Protein AF-A0A1G0Y5M6-F1 (afdb_monomer)

Sequence (336 aa):
MKSVVIFGAGISGLSAAHELVRLGYAVSVYEALDQAGGFFRSSRIGQSNMPAEYSWHGMGPWYHNTFDLMHEIPFNEKGNIYDLALSRPLDFGIFPDSGKAQFYDKGLKSIPRMFSMDNWEFIKWAYLMLKTWTSNNRSKIEYDRLNAAQAWKPLLKDKANRTWRSCFGPWIGSDWSKVSLHTAGEFFRKQLITKPVHRHEADEDGPAWAQGAGIGWLLFKGPSSEYWFNPWVRYLEEKGVRFFWKKSLTKLEFDGAHTKTQAQVWSIEGAVESGRRAAKAIDGRVEVIDQYRPVWIKTIAKTDDILYSIKAPHIIDFIFWSLLILCGCMFYLCFW

Foldseek 3Di:
DAEDEFEAQALLRLLLLVQQLVVVYQYEYEYQAPAHHPQAAWAADDPVRHIDTSADAWAAQQLVLVLVVQQVFCQDPVGTLNAPFKDFFDWDWQDDPDDDIFTCPPPPVSLCVRLVHDPQLSVLVVLLLLLLLLADCCLVPPQQPAQQLVVSVVSGDPSSSVSVLVCCCVQLVDRSVNGTNNSVSLSLCQLQDWDDKAWYQADPVGHTDIRDRVTGIMDTPDGCRSSPRVSSVVVSVVSNYHYHHSGDDPDDDDDDDFQDAQSSGPHSSRSSQRSLSVSCVVPVPRDHDHIDDDPVSVVLNVVQVVCVVVVHDRPSVVVVVVVVVVVVVVVVVVVD

Radius of gyration: 23.0 Å; Cα contacts (8 Å, |Δi|>4): 536; chains: 1; bounding box: 58×51×82 Å

Solvent-accessible surface area (backbone atoms only — not comparable to full-atom values): 18356 Å² total; per-residue (Å²): 124,59,75,47,80,39,83,38,44,22,57,28,38,45,33,22,46,55,57,38,37,76,74,59,35,47,36,36,38,30,18,57,46,89,66,59,29,59,75,64,20,37,51,66,49,74,95,81,58,42,77,43,65,71,48,91,78,68,47,49,39,61,32,57,48,42,49,57,53,26,58,73,33,55,58,53,100,89,43,21,24,52,81,71,29,49,42,72,62,45,86,60,66,43,74,55,100,71,80,74,66,28,50,74,80,60,58,80,76,21,50,35,68,47,29,62,34,52,76,66,35,38,51,47,50,49,51,56,43,51,50,38,53,28,36,47,58,56,21,70,64,52,30,47,75,34,44,30,47,68,68,47,41,89,52,35,57,73,67,22,37,52,51,49,40,62,44,30,38,87,70,69,71,33,57,46,89,68,34,20,30,27,43,56,22,48,49,54,42,34,43,59,45,39,54,69,68,46,77,44,75,61,54,98,93,42,75,56,49,70,38,27,50,66,44,49,35,25,40,61,76,53,53,46,30,73,50,45,39,51,36,42,52,53,53,39,44,77,66,57,40,44,79,39,62,62,39,68,86,88,80,85,90,75,93,78,86,73,72,85,54,73,63,70,43,92,44,72,37,27,30,28,42,32,10,32,49,52,34,24,75,77,40,78,85,52,76,74,75,74,67,53,72,58,68,68,42,55,51,50,13,54,52,25,39,56,31,48,74,74,72,45,67,53,56,69,54,52,53,53,52,51,52,51,50,51,51,49,51,50,52,55,59,74,75,101

Mean predicted aligned error: 4.98 Å

Structure (mmCIF, N/CA/C/O backbone):
data_AF-A0A1G0Y5M6-F1
#
_entry.id   AF-A0A1G0Y5M6-F1
#
loop_
_atom_site.group_PDB
_atom_site.id
_atom_site.type_symbol
_atom_site.label_atom_id
_atom_site.label_alt_id
_atom_site.label_comp_id
_atom_site.label_asym_id
_atom_site.label_entity_id
_atom_site.label_seq_id
_atom_site.pdbx_PDB_ins_code
_atom_site.Cartn_x
_atom_site.Cartn_y
_atom_site.Cartn_z
_atom_site.occupancy
_atom_site.B_iso_or_equiv
_atom_site.auth_seq_id
_atom_site.auth_comp_id
_atom_site.auth_asym_id
_atom_site.auth_atom_id
_atom_site.pdbx_PDB_model_num
ATOM 1 N N . MET A 1 1 ? -29.702 -8.234 16.187 1.00 73.94 1 MET A N 1
ATOM 2 C CA . MET A 1 1 ? -28.456 -7.574 15.740 1.00 73.94 1 MET A CA 1
ATOM 3 C C . MET A 1 1 ? -27.385 -8.645 15.570 1.00 73.94 1 MET A C 1
ATOM 5 O O . MET A 1 1 ? -27.213 -9.429 16.494 1.00 73.94 1 MET A O 1
ATOM 9 N N . LYS A 1 2 ? -26.737 -8.754 14.401 1.00 92.94 2 LYS A N 1
ATOM 10 C CA . LYS A 1 2 ? -25.645 -9.725 14.191 1.00 92.94 2 LYS A CA 1
ATOM 11 C C . LYS A 1 2 ? -24.359 -9.187 14.826 1.00 92.94 2 LYS A C 1
ATOM 13 O O . LYS A 1 2 ? -24.100 -7.989 14.732 1.00 92.94 2 LYS A O 1
ATOM 18 N N . SER A 1 3 ? -23.579 -10.049 15.472 1.00 96.38 3 SER A N 1
ATOM 19 C CA . SER A 1 3 ? -22.321 -9.676 16.128 1.00 96.38 3 SER A CA 1
ATOM 20 C C . SER A 1 3 ? -21.108 -10.067 15.294 1.00 96.38 3 SER A C 1
ATOM 22 O O . SER A 1 3 ? -21.078 -11.167 14.745 1.00 96.38 3 SER A O 1
ATOM 24 N N . VAL A 1 4 ? -20.097 -9.201 15.258 1.00 97.88 4 VAL A N 1
ATOM 25 C CA . VAL A 1 4 ? -18.797 -9.479 14.636 1.00 97.88 4 VAL A CA 1
ATOM 26 C C . VAL A 1 4 ? -17.686 -9.194 15.637 1.00 97.88 4 VAL A C 1
ATOM 28 O O . VAL A 1 4 ? -17.686 -8.163 16.311 1.00 97.88 4 VAL A O 1
ATOM 31 N N . VAL A 1 5 ? -16.732 -10.119 15.716 1.00 97.31 5 VAL A N 1
ATOM 32 C CA . VAL A 1 5 ? -15.513 -9.976 16.512 1.00 97.31 5 VAL A CA 1
ATOM 33 C C . VAL A 1 5 ? -14.330 -9.810 15.567 1.00 97.31 5 VAL A C 1
ATOM 35 O O . VAL A 1 5 ? -14.174 -10.584 14.625 1.00 97.31 5 VAL A O 1
ATOM 38 N N . ILE A 1 6 ? -13.510 -8.796 15.821 1.00 97.75 6 ILE A N 1
ATOM 39 C CA . ILE A 1 6 ? -12.317 -8.459 15.047 1.00 97.75 6 ILE A CA 1
ATOM 40 C C . ILE A 1 6 ? -11.112 -8.559 15.978 1.00 97.75 6 ILE A C 1
ATOM 42 O O . ILE A 1 6 ? -11.115 -7.987 17.067 1.00 97.75 6 ILE A O 1
ATOM 46 N N . PHE A 1 7 ? -10.074 -9.269 15.547 1.00 96.62 7 PHE A N 1
ATOM 47 C CA . PHE A 1 7 ? -8.814 -9.382 16.278 1.00 96.62 7 PHE A CA 1
ATOM 48 C C . PHE A 1 7 ? -7.747 -8.519 15.592 1.00 96.62 7 PHE A C 1
ATOM 50 O O . PHE A 1 7 ? -7.354 -8.796 14.460 1.00 96.62 7 PHE A O 1
ATOM 57 N N . GLY A 1 8 ? -7.296 -7.476 16.287 1.00 97.69 8 GLY A N 1
ATOM 58 C CA . GLY A 1 8 ? -6.324 -6.480 15.842 1.00 97.69 8 GLY A CA 1
ATOM 59 C C . GLY A 1 8 ? -6.960 -5.120 15.541 1.00 97.69 8 GLY A C 1
ATOM 60 O O . GLY A 1 8 ? -7.814 -5.002 14.666 1.00 97.69 8 GLY A O 1
ATOM 61 N N . ALA A 1 9 ? -6.484 -4.071 16.210 1.00 98.19 9 ALA A N 1
ATOM 62 C CA . ALA A 1 9 ? -6.850 -2.669 15.988 1.00 98.19 9 ALA A CA 1
ATOM 63 C C . ALA A 1 9 ? -5.829 -1.938 15.089 1.00 98.19 9 ALA A C 1
ATOM 65 O O . ALA A 1 9 ? -5.559 -0.746 15.251 1.00 98.19 9 ALA A O 1
ATOM 66 N N . GLY A 1 10 ? -5.231 -2.655 14.134 1.00 97.62 10 GLY A N 1
ATOM 67 C CA . GLY A 1 10 ? -4.491 -2.054 13.022 1.00 97.62 10 GLY A CA 1
ATOM 68 C C . GLY A 1 10 ? -5.429 -1.546 11.920 1.00 97.62 10 GLY A C 1
ATOM 69 O O . GLY A 1 10 ? -6.630 -1.807 11.952 1.00 97.62 10 GLY A O 1
ATOM 70 N N . ILE A 1 11 ? -4.872 -0.887 10.898 1.00 97.94 11 ILE A N 1
ATOM 71 C CA . ILE A 1 11 ? -5.631 -0.272 9.789 1.00 97.94 11 ILE A CA 1
ATOM 72 C C . ILE A 1 11 ? -6.674 -1.228 9.183 1.00 97.94 11 ILE A C 1
ATOM 74 O O . ILE A 1 11 ? -7.830 -0.845 9.019 1.00 97.94 11 ILE A O 1
ATOM 78 N N . SER A 1 12 ? -6.314 -2.489 8.910 1.00 97.75 12 SER A N 1
ATOM 79 C CA . SER A 1 12 ? -7.258 -3.462 8.336 1.00 97.75 12 SER A CA 1
ATOM 80 C C . SER A 1 12 ? -8.412 -3.812 9.277 1.00 97.75 12 SER A C 1
ATOM 82 O O . SER A 1 12 ? -9.546 -3.939 8.821 1.00 97.75 12 SER A O 1
ATOM 84 N N . GLY A 1 13 ? -8.146 -3.981 10.573 1.00 98.25 13 GLY A N 1
ATOM 85 C CA . GLY A 1 13 ? -9.184 -4.316 11.549 1.00 98.25 13 GLY A CA 1
ATOM 86 C C . GLY A 1 13 ? -10.121 -3.139 11.806 1.00 98.25 13 GLY A C 1
ATOM 87 O O . GLY A 1 13 ? -11.338 -3.308 11.792 1.00 98.25 13 GLY A O 1
ATOM 88 N N . LEU A 1 14 ? -9.563 -1.932 11.935 1.00 98.81 14 LEU A N 1
ATOM 89 C CA . LEU A 1 14 ? -10.343 -0.701 12.071 1.00 98.81 14 LEU A CA 1
ATOM 90 C C . LEU A 1 14 ? -11.187 -0.414 10.825 1.00 98.81 14 LEU A C 1
ATOM 92 O O . LEU A 1 14 ? -12.336 -0.008 10.959 1.00 98.81 14 LEU A O 1
ATOM 96 N N . SER A 1 15 ? -10.667 -0.686 9.624 1.00 98.75 15 SER A N 1
ATOM 97 C CA . SER A 1 15 ? -11.433 -0.541 8.376 1.00 98.75 15 SER A CA 1
ATOM 98 C C . SER A 1 15 ? -12.626 -1.494 8.347 1.00 98.75 15 SER A C 1
ATOM 100 O O . SER A 1 15 ? -13.741 -1.068 8.074 1.00 98.75 15 SER A O 1
ATOM 102 N N . ALA A 1 16 ? -12.434 -2.768 8.709 1.00 98.69 16 ALA A N 1
ATOM 103 C CA . ALA A 1 16 ? -13.547 -3.712 8.805 1.00 98.69 16 ALA A CA 1
ATOM 104 C C . ALA A 1 16 ? -14.579 -3.288 9.868 1.00 98.69 16 ALA A C 1
ATOM 106 O O . ALA A 1 16 ? -15.783 -3.385 9.632 1.00 98.69 16 ALA A O 1
ATOM 107 N N . ALA A 1 17 ? -14.118 -2.789 11.021 1.00 98.81 17 ALA A N 1
ATOM 108 C CA . ALA A 1 17 ? -14.988 -2.283 12.080 1.00 98.81 17 ALA A CA 1
ATOM 109 C C . ALA A 1 17 ? -15.819 -1.080 11.612 1.00 98.81 17 ALA A C 1
ATOM 111 O O . ALA A 1 17 ? -17.020 -1.043 11.876 1.00 98.81 17 ALA A O 1
ATOM 112 N N . HIS A 1 18 ? -15.188 -0.146 10.892 1.00 98.81 18 HIS A N 1
ATOM 113 C CA . HIS A 1 18 ? -15.816 1.047 10.326 1.00 98.81 18 HIS A CA 1
ATOM 114 C C . HIS A 1 18 ? -16.985 0.670 9.410 1.00 98.81 18 HIS A C 1
ATOM 116 O O . HIS A 1 18 ? -18.106 1.139 9.612 1.00 98.81 18 HIS A O 1
ATOM 122 N N . GLU A 1 19 ? -16.754 -0.224 8.451 1.00 98.62 19 GLU A N 1
ATOM 123 C CA . GLU A 1 19 ? -17.797 -0.645 7.512 1.00 98.62 19 GLU A CA 1
ATOM 124 C C . GLU A 1 19 ? -18.956 -1.358 8.224 1.00 98.62 19 GLU A C 1
ATOM 126 O O . GLU A 1 19 ? -20.130 -1.048 8.020 1.00 98.62 19 GLU A O 1
ATOM 131 N N . LEU A 1 20 ? -18.644 -2.308 9.109 1.00 98.62 20 LEU A N 1
ATOM 132 C CA . LEU A 1 20 ? -19.660 -3.158 9.730 1.00 98.62 20 LEU A CA 1
ATOM 133 C C . LEU A 1 20 ? -20.514 -2.409 10.757 1.00 98.62 20 LEU A C 1
ATOM 135 O O . LEU A 1 20 ? -21.724 -2.643 10.822 1.00 98.62 20 LEU A O 1
ATOM 139 N N . VAL A 1 21 ? -19.931 -1.493 11.538 1.00 98.31 21 VAL A N 1
ATOM 140 C CA . VAL A 1 21 ? -20.707 -0.727 12.526 1.00 98.31 21 VAL A CA 1
ATOM 141 C C . VAL A 1 21 ? -21.719 0.193 11.840 1.00 98.31 21 VAL A C 1
ATOM 143 O O . VAL A 1 21 ? -22.872 0.260 12.264 1.00 98.31 21 VAL A O 1
ATOM 146 N N . ARG A 1 22 ? -21.348 0.812 10.709 1.00 97.19 22 ARG A N 1
ATOM 147 C CA . ARG A 1 22 ? -22.258 1.637 9.893 1.00 97.19 22 ARG A CA 1
ATOM 148 C C . ARG A 1 22 ? -23.445 0.853 9.346 1.00 97.19 22 ARG A C 1
ATOM 150 O O . ARG A 1 22 ? -24.524 1.410 9.169 1.00 97.19 22 ARG A O 1
ATOM 157 N N . LEU A 1 23 ? -23.257 -0.441 9.102 1.00 97.25 23 LEU A N 1
ATOM 158 C CA . LEU A 1 23 ? -24.299 -1.343 8.618 1.00 97.25 23 LEU A CA 1
ATOM 159 C C . LEU A 1 23 ? -25.168 -1.938 9.742 1.00 97.25 23 LEU A C 1
ATOM 161 O O . LEU A 1 23 ? -26.036 -2.769 9.459 1.00 97.25 23 LEU A O 1
ATOM 165 N N . GLY A 1 24 ? -24.968 -1.505 10.994 1.00 97.12 24 GLY A N 1
ATOM 166 C CA . GLY A 1 24 ? -25.778 -1.886 12.155 1.00 97.12 24 GLY A CA 1
ATOM 167 C C . GLY A 1 24 ? -25.352 -3.193 12.829 1.00 97.12 24 GLY A C 1
ATOM 168 O O . GLY A 1 24 ? -26.151 -3.806 13.542 1.00 97.12 24 GLY A O 1
ATOM 169 N N . TYR A 1 25 ? -24.122 -3.660 12.594 1.00 98.50 25 TYR A N 1
ATOM 170 C CA . TYR A 1 25 ? -23.577 -4.823 13.293 1.00 98.50 25 TYR A CA 1
ATOM 171 C C . TYR A 1 25 ? -23.079 -4.446 14.692 1.00 98.50 25 TYR A C 1
ATOM 173 O O . TYR A 1 25 ? -22.516 -3.375 14.906 1.00 98.50 25 TYR A O 1
ATOM 181 N N . ALA A 1 26 ? -23.212 -5.374 15.642 1.00 98.56 26 ALA A N 1
ATOM 182 C CA . ALA A 1 26 ? -22.568 -5.253 16.946 1.00 98.56 26 ALA A CA 1
ATOM 183 C C . ALA A 1 26 ? -21.092 -5.638 16.816 1.00 98.56 26 ALA A C 1
ATOM 185 O O . ALA A 1 26 ? -20.767 -6.827 16.764 1.00 98.56 26 ALA A O 1
ATOM 186 N N . VAL A 1 27 ? -20.202 -4.652 16.748 1.00 98.81 27 VAL A N 1
ATOM 187 C CA . VAL A 1 27 ? -18.773 -4.887 16.511 1.00 98.81 27 VAL A CA 1
ATOM 188 C C . VAL A 1 27 ? -17.992 -4.873 17.823 1.00 98.81 27 VAL A C 1
ATOM 190 O O . VAL A 1 27 ? -18.217 -4.049 18.710 1.00 98.81 27 VAL A O 1
ATOM 193 N N . SER A 1 28 ? -17.070 -5.817 17.980 1.00 98.69 28 SER A N 1
ATOM 194 C CA . SER A 1 28 ? -16.119 -5.854 19.093 1.00 98.69 28 SER A CA 1
ATOM 195 C C . SER A 1 28 ? -14.706 -6.077 18.565 1.00 98.69 28 SER A C 1
ATOM 197 O O . SER A 1 28 ? -14.481 -7.018 17.809 1.00 98.69 28 SER A O 1
ATOM 199 N N . VAL A 1 29 ? -13.769 -5.210 18.945 1.00 98.75 29 VAL A N 1
ATOM 200 C CA . VAL A 1 29 ? -12.373 -5.239 18.493 1.00 98.75 29 VAL A CA 1
ATOM 201 C C . VAL A 1 29 ? -11.476 -5.595 19.672 1.00 98.75 29 VAL A C 1
ATOM 203 O O . VAL A 1 29 ? -11.509 -4.922 20.698 1.00 98.75 29 VAL A O 1
ATOM 206 N N . TYR A 1 30 ? -10.670 -6.642 19.530 1.00 98.56 30 TYR A N 1
ATOM 207 C CA . TYR A 1 30 ? -9.697 -7.081 20.529 1.00 98.56 30 TYR A CA 1
ATOM 208 C C . TYR A 1 30 ? -8.291 -6.740 20.051 1.00 98.56 30 TYR A C 1
ATOM 210 O O . TYR A 1 30 ? -7.911 -7.133 18.952 1.00 98.56 30 TYR A O 1
ATOM 218 N N . GLU A 1 31 ? -7.518 -6.034 20.867 1.00 98.50 31 GLU A N 1
ATOM 219 C CA . GLU A 1 31 ? -6.149 -5.622 20.549 1.00 98.50 31 GLU A CA 1
ATOM 220 C C . GLU A 1 31 ? -5.191 -6.078 21.651 1.00 98.50 31 GLU A C 1
ATOM 222 O O . GLU A 1 31 ? -5.495 -5.983 22.841 1.00 98.50 31 GLU A O 1
ATOM 227 N N . ALA A 1 32 ? -4.027 -6.586 21.248 1.00 97.69 32 ALA A N 1
ATOM 228 C CA . ALA A 1 32 ? -2.998 -7.072 22.157 1.00 97.69 32 ALA A CA 1
ATOM 229 C C . ALA A 1 32 ? -2.305 -5.926 22.909 1.00 97.69 32 ALA A C 1
ATOM 231 O O . ALA A 1 32 ? -1.910 -6.096 24.062 1.00 97.69 32 ALA A O 1
ATOM 232 N N . LEU A 1 33 ? -2.168 -4.765 22.271 1.00 96.00 33 LEU A N 1
ATOM 233 C CA . LEU A 1 33 ? -1.631 -3.550 22.874 1.00 96.00 33 LEU A CA 1
ATOM 234 C C . LEU A 1 33 ? -2.712 -2.740 23.606 1.00 96.00 33 LEU A C 1
ATOM 236 O O . LEU A 1 33 ? -3.898 -3.073 23.624 1.00 96.00 33 LEU A O 1
ATOM 240 N N . ASP A 1 34 ? -2.278 -1.662 24.248 1.00 96.12 34 ASP A N 1
ATOM 241 C CA . ASP A 1 34 ? -3.130 -0.672 24.909 1.00 96.12 34 ASP A CA 1
ATOM 242 C C . ASP A 1 34 ? -3.536 0.500 24.014 1.00 96.12 34 ASP A C 1
ATOM 244 O O . ASP A 1 34 ? -4.123 1.468 24.488 1.00 96.12 34 ASP A O 1
ATOM 248 N N . GLN A 1 35 ? -3.223 0.401 22.725 1.00 95.69 35 GLN A N 1
ATOM 249 C CA . GLN A 1 35 ? -3.465 1.426 21.724 1.00 95.69 35 GLN A CA 1
ATOM 250 C C . GLN A 1 35 ? -3.669 0.794 20.345 1.00 95.69 35 GLN A C 1
ATOM 252 O O . GLN A 1 35 ? -3.185 -0.306 20.066 1.00 95.69 35 GLN A O 1
ATOM 257 N N . ALA A 1 36 ? -4.358 1.522 19.471 1.00 97.56 36 ALA A N 1
ATOM 258 C CA . ALA A 1 36 ? -4.553 1.157 18.075 1.00 97.56 36 ALA A CA 1
ATOM 259 C C . ALA A 1 36 ? -3.329 1.478 17.196 1.00 97.56 36 ALA A C 1
ATOM 261 O O . ALA A 1 36 ? -2.348 2.085 17.625 1.00 97.56 36 ALA A O 1
ATOM 262 N N . GLY A 1 37 ? -3.418 1.082 15.926 1.00 95.06 37 GLY A N 1
ATOM 263 C CA . GLY A 1 37 ? -2.543 1.557 14.854 1.00 95.06 37 GLY A CA 1
ATOM 264 C C . GLY A 1 37 ? -1.557 0.530 14.313 1.00 95.06 37 GLY A C 1
ATOM 265 O O . GLY A 1 37 ? -0.995 0.724 13.235 1.00 95.06 37 GLY A O 1
ATOM 266 N N . GLY A 1 38 ? -1.377 -0.605 14.996 1.00 93.94 38 GLY A N 1
ATOM 267 C CA . GLY A 1 38 ? -0.461 -1.658 14.552 1.00 93.94 38 GLY A CA 1
ATOM 268 C C . GLY A 1 38 ? 0.931 -1.094 14.243 1.00 93.94 38 GLY A C 1
ATOM 269 O O . GLY A 1 38 ? 1.449 -0.277 15.000 1.00 93.94 38 GLY A O 1
ATOM 270 N N . PHE A 1 39 ? 1.529 -1.490 13.118 1.00 90.69 39 PHE A N 1
ATOM 271 C CA . PHE A 1 39 ? 2.842 -0.996 12.674 1.00 90.69 39 PHE A CA 1
ATOM 272 C C . PHE A 1 39 ? 2.892 0.502 12.323 1.00 90.69 39 PHE A C 1
ATOM 274 O O . PHE A 1 39 ? 3.987 1.044 12.227 1.00 90.69 39 PHE A O 1
ATOM 281 N N . PHE A 1 40 ? 1.740 1.164 12.166 1.00 93.31 40 PHE A N 1
ATOM 282 C CA . PHE A 1 40 ? 1.651 2.570 11.763 1.00 93.31 40 PHE A CA 1
ATOM 283 C C . PHE A 1 40 ? 1.656 3.553 12.946 1.00 93.31 40 PHE A C 1
ATOM 285 O O . PHE A 1 40 ? 1.697 4.763 12.766 1.00 93.31 40 PHE A O 1
ATOM 292 N N . ARG A 1 41 ? 1.550 3.054 14.179 1.00 93.50 41 ARG A N 1
ATOM 293 C CA . ARG A 1 41 ? 1.393 3.908 15.362 1.00 93.50 41 ARG A CA 1
ATOM 294 C C . ARG A 1 41 ? 2.620 4.791 15.619 1.00 93.50 41 ARG A C 1
ATOM 296 O O . ARG A 1 41 ? 3.761 4.380 15.398 1.00 93.50 41 ARG A O 1
ATOM 303 N N . SER A 1 42 ? 2.364 5.947 16.212 1.00 95.06 42 SER A N 1
ATOM 304 C CA . SER A 1 42 ? 3.377 6.805 16.815 1.00 95.06 42 SER A CA 1
ATOM 305 C C . SER A 1 42 ? 3.434 6.600 18.333 1.00 95.06 42 SER A C 1
ATOM 307 O O . SER A 1 42 ? 2.510 6.058 18.945 1.00 95.06 42 SER A O 1
ATOM 309 N N . SER A 1 43 ? 4.511 7.063 18.957 1.00 92.50 43 SER A N 1
ATOM 310 C CA . SER A 1 43 ? 4.670 7.157 20.409 1.00 92.50 43 SER A CA 1
ATOM 311 C C . SER A 1 43 ? 5.303 8.496 20.791 1.00 92.50 43 SER A C 1
ATOM 313 O O . SER A 1 43 ? 5.745 9.262 19.933 1.00 92.50 43 SER A O 1
ATOM 315 N N . ARG A 1 44 ? 5.337 8.799 22.091 1.00 92.50 44 ARG A N 1
ATOM 316 C CA . ARG A 1 44 ? 6.110 9.921 22.631 1.00 92.50 44 ARG A CA 1
ATOM 317 C C . ARG A 1 44 ? 7.226 9.393 23.522 1.00 92.50 44 ARG A C 1
ATOM 319 O O . ARG A 1 44 ? 6.989 8.514 24.349 1.00 92.50 44 ARG A O 1
ATOM 326 N N . ILE A 1 45 ? 8.445 9.887 23.315 1.00 89.12 45 ILE A N 1
ATOM 327 C CA . ILE A 1 45 ? 9.662 9.374 23.951 1.00 89.12 45 ILE A CA 1
ATOM 328 C C . ILE A 1 45 ? 10.183 10.364 24.992 1.00 89.12 45 ILE A C 1
ATOM 330 O O . ILE A 1 45 ? 10.338 11.557 24.723 1.00 89.12 45 ILE A O 1
ATOM 334 N N . GLY A 1 46 ? 10.541 9.821 26.158 1.00 82.12 46 GLY A N 1
ATOM 335 C CA . GLY A 1 46 ? 11.279 10.526 27.201 1.00 82.12 46 GLY A CA 1
ATOM 336 C C . GLY A 1 46 ? 10.476 11.612 27.916 1.00 82.12 46 GLY A C 1
ATOM 337 O O . GLY A 1 46 ? 9.289 11.816 27.678 1.00 82.12 46 GLY A O 1
ATOM 338 N N . GLN A 1 47 ? 11.156 12.329 28.812 1.00 83.62 47 GLN A N 1
ATOM 339 C CA . GLN A 1 47 ? 10.549 13.409 29.601 1.00 83.62 47 GLN A CA 1
ATOM 340 C C . GLN A 1 47 ? 10.168 14.628 28.748 1.00 83.62 47 GLN A C 1
ATOM 342 O O . GLN A 1 47 ? 9.269 15.375 29.114 1.00 83.62 47 GLN A O 1
ATOM 347 N N . SER A 1 48 ? 10.824 14.814 27.598 1.00 87.00 48 SER A N 1
ATOM 348 C CA . SER A 1 48 ? 10.545 15.901 26.653 1.00 87.00 48 SER A CA 1
ATOM 349 C C . SER A 1 48 ? 9.305 15.661 25.789 1.00 87.00 48 SER A C 1
ATOM 351 O O . SER A 1 48 ? 8.938 16.537 25.010 1.00 87.00 48 SER A O 1
ATOM 353 N N . ASN A 1 49 ? 8.650 14.499 25.921 1.00 90.19 49 ASN A N 1
ATOM 354 C CA . ASN A 1 49 ? 7.422 14.161 25.204 1.00 90.19 49 ASN A CA 1
ATOM 355 C C . ASN A 1 49 ? 7.573 14.254 23.667 1.00 90.19 49 ASN A C 1
ATOM 357 O O . ASN A 1 49 ? 6.627 14.609 22.955 1.00 90.19 49 ASN A O 1
ATOM 361 N N . MET A 1 50 ? 8.777 13.955 23.162 1.00 93.44 50 MET A N 1
ATOM 362 C CA . MET A 1 50 ? 9.128 14.083 21.746 1.00 93.44 50 MET A CA 1
ATOM 363 C C . MET A 1 50 ? 8.380 13.042 20.912 1.00 93.44 50 MET A C 1
ATOM 365 O O . MET A 1 50 ? 8.427 11.859 21.260 1.00 93.44 50 MET A O 1
ATOM 369 N N . PRO A 1 51 ? 7.711 13.438 19.818 1.00 92.19 51 PRO A N 1
ATOM 370 C CA . PRO A 1 51 ? 7.011 12.489 18.970 1.00 92.19 51 PRO A CA 1
ATOM 371 C C . PRO A 1 51 ? 8.000 11.594 18.219 1.00 92.19 51 PRO A C 1
ATOM 373 O O . PRO A 1 51 ? 9.021 12.058 17.712 1.00 92.19 51 PRO A O 1
ATOM 376 N N . ALA A 1 52 ? 7.670 10.311 18.130 1.00 92.19 52 ALA A N 1
ATOM 377 C CA . ALA A 1 52 ? 8.398 9.324 17.355 1.00 92.19 52 ALA A CA 1
ATOM 378 C C . ALA A 1 52 ? 7.419 8.449 16.576 1.00 92.19 52 ALA A C 1
ATOM 380 O O . ALA A 1 52 ? 6.376 8.044 17.086 1.00 92.19 52 ALA A O 1
ATOM 381 N N . GLU A 1 53 ? 7.776 8.135 15.340 1.00 91.81 53 GLU A N 1
ATOM 382 C CA . GLU A 1 53 ? 7.026 7.206 14.504 1.00 91.81 53 GLU A CA 1
ATOM 383 C C . GLU A 1 53 ? 7.662 5.820 14.582 1.00 91.81 53 GLU A C 1
ATOM 385 O O . GLU A 1 53 ? 8.889 5.694 14.583 1.00 91.81 53 GLU A O 1
ATOM 390 N N . TYR A 1 54 ? 6.843 4.767 14.654 1.00 87.75 54 TYR A N 1
ATOM 391 C CA . TYR A 1 54 ? 7.369 3.398 14.658 1.00 87.75 54 TYR A CA 1
ATOM 392 C C . TYR A 1 54 ? 7.996 3.024 13.306 1.00 87.75 54 TYR A C 1
ATOM 394 O O . TYR A 1 54 ? 8.997 2.312 13.246 1.00 87.75 54 TYR A O 1
ATOM 402 N N . SER A 1 55 ? 7.401 3.506 12.219 1.00 81.94 55 SER A N 1
ATOM 403 C CA . SER A 1 55 ? 7.872 3.321 10.851 1.00 81.94 55 SER A CA 1
ATOM 404 C C . SER A 1 55 ? 7.757 4.640 10.096 1.00 81.94 55 SER A C 1
ATOM 406 O O . SER A 1 55 ? 7.012 5.533 10.484 1.00 81.94 55 SER A O 1
ATOM 408 N N . TRP A 1 56 ? 8.502 4.777 9.002 1.00 81.62 56 TRP A N 1
ATOM 409 C CA . TRP A 1 56 ? 8.215 5.846 8.056 1.00 81.62 56 TRP A CA 1
ATOM 410 C C . TRP A 1 56 ? 6.907 5.523 7.323 1.00 81.62 56 TRP A C 1
ATOM 412 O O . TRP A 1 56 ? 6.586 4.353 7.083 1.00 81.62 56 TRP A O 1
ATOM 422 N N . HIS A 1 57 ? 6.164 6.560 6.963 1.00 85.62 57 HIS A N 1
ATOM 423 C CA . HIS A 1 57 ? 4.856 6.445 6.340 1.00 85.62 57 HIS A CA 1
ATOM 424 C C . HIS A 1 57 ? 4.710 7.491 5.249 1.00 85.62 57 HIS A C 1
ATOM 426 O O . HIS A 1 57 ? 5.345 8.535 5.314 1.00 85.62 57 HIS A O 1
ATOM 432 N N . GLY A 1 58 ? 3.837 7.240 4.282 1.00 91.50 58 GLY A N 1
ATOM 433 C CA . GLY A 1 58 ? 3.362 8.271 3.376 1.00 91.50 58 GLY A CA 1
ATOM 434 C C . GLY A 1 58 ? 2.257 7.752 2.470 1.00 91.50 58 GLY A C 1
ATOM 435 O O . GLY A 1 58 ? 2.094 6.541 2.277 1.00 91.50 58 GLY A O 1
ATOM 436 N N . MET A 1 59 ? 1.454 8.686 1.977 1.00 95.00 59 MET A N 1
ATOM 437 C CA . MET A 1 59 ? 0.211 8.409 1.271 1.00 95.00 59 MET A CA 1
ATOM 438 C C . MET A 1 59 ? 0.312 8.897 -0.168 1.00 95.00 59 MET A C 1
ATOM 440 O O . MET A 1 59 ? 0.366 10.097 -0.445 1.00 95.00 59 MET A O 1
ATOM 444 N N . GLY A 1 60 ? 0.403 7.938 -1.088 1.00 95.00 60 GLY A N 1
ATOM 445 C CA . GLY A 1 60 ? 0.521 8.212 -2.516 1.00 95.00 60 GLY A CA 1
ATOM 446 C C . GLY A 1 60 ? -0.838 8.419 -3.203 1.00 95.00 60 GLY A C 1
ATOM 447 O O . GLY A 1 60 ? -1.878 8.070 -2.649 1.00 95.00 60 GLY A O 1
ATOM 448 N N . PRO A 1 61 ? -0.839 8.856 -4.473 1.00 96.00 61 PRO A N 1
ATOM 449 C CA . PRO A 1 61 ? -2.046 9.215 -5.234 1.00 96.00 61 PRO A CA 1
ATOM 450 C C . PRO A 1 61 ? -3.000 8.047 -5.569 1.00 96.00 61 PRO A C 1
ATOM 452 O O . PRO A 1 61 ? -4.074 8.246 -6.121 1.00 96.00 61 PRO A O 1
ATOM 455 N N . TRP A 1 62 ? -2.593 6.810 -5.305 1.00 96.81 62 TRP A N 1
ATOM 456 C CA . TRP A 1 62 ? -3.360 5.560 -5.420 1.00 96.81 62 TRP A CA 1
ATOM 457 C C . TRP A 1 62 ? -4.098 5.112 -4.149 1.00 96.81 62 TRP A C 1
ATOM 459 O O . TRP A 1 62 ? -4.724 4.050 -4.163 1.00 96.81 62 TRP A O 1
ATOM 469 N N . TYR A 1 63 ? -4.003 5.852 -3.040 1.00 97.56 63 TYR A N 1
ATOM 470 C CA . TYR A 1 63 ? -4.573 5.447 -1.748 1.00 97.56 63 TYR A CA 1
ATOM 471 C C . TYR A 1 63 ? -6.070 5.788 -1.644 1.00 97.56 63 TYR A C 1
ATOM 473 O O . TYR A 1 63 ? -6.521 6.459 -0.719 1.00 97.56 63 TYR A O 1
ATOM 481 N N . HIS A 1 64 ? -6.846 5.339 -2.631 1.00 98.06 64 HIS A N 1
ATOM 482 C CA . HIS A 1 64 ? -8.241 5.728 -2.814 1.00 98.06 64 HIS A CA 1
ATOM 483 C C . HIS A 1 64 ? -9.144 5.306 -1.654 1.00 98.06 64 HIS A C 1
ATOM 485 O O . HIS A 1 64 ? -9.887 6.141 -1.151 1.00 98.06 64 HIS A O 1
ATOM 491 N N . ASN A 1 65 ? -9.075 4.047 -1.205 1.00 98.38 65 ASN A N 1
ATOM 492 C CA . ASN A 1 65 ? -9.879 3.591 -0.067 1.00 98.38 65 ASN A CA 1
ATOM 493 C C . ASN A 1 65 ? -9.437 4.270 1.228 1.00 98.38 65 ASN A C 1
ATOM 495 O O . ASN A 1 65 ? -10.264 4.557 2.086 1.00 98.38 65 ASN A O 1
ATOM 499 N N . THR A 1 66 ? -8.137 4.526 1.369 1.00 98.25 66 THR A N 1
ATOM 500 C CA . THR A 1 66 ? -7.590 5.223 2.536 1.00 98.25 66 THR A CA 1
ATOM 501 C C . THR A 1 66 ? -8.150 6.638 2.641 1.00 98.25 66 THR A C 1
ATOM 503 O O . THR A 1 66 ? -8.653 7.013 3.694 1.00 98.25 66 THR A O 1
ATOM 506 N N . PHE A 1 67 ? -8.096 7.412 1.556 1.00 98.50 67 PHE A N 1
ATOM 507 C CA . PHE A 1 67 ? -8.596 8.785 1.538 1.00 98.50 67 PHE A CA 1
ATOM 508 C C . PHE A 1 67 ? -10.117 8.861 1.653 1.00 98.50 67 PHE A C 1
ATOM 510 O O . PHE A 1 67 ? -10.625 9.699 2.392 1.00 98.50 67 PHE A O 1
ATOM 517 N N . ASP A 1 68 ? -10.832 7.946 1.000 1.00 98.44 68 ASP A N 1
ATOM 518 C CA . ASP A 1 68 ? -12.278 7.799 1.155 1.00 98.44 68 ASP A CA 1
ATOM 519 C C . ASP A 1 68 ? -12.663 7.575 2.624 1.00 98.44 68 ASP A C 1
ATOM 521 O O . ASP A 1 68 ? -13.492 8.296 3.164 1.00 98.44 68 ASP A O 1
ATOM 525 N N . LEU A 1 69 ? -11.968 6.675 3.322 1.00 98.25 69 LEU A N 1
ATOM 526 C CA . LEU A 1 69 ? -12.198 6.429 4.744 1.00 98.25 69 LEU A CA 1
ATOM 527 C C . LEU A 1 69 ? -11.846 7.651 5.616 1.00 98.25 69 LEU A C 1
ATOM 529 O O . LEU A 1 69 ? -12.547 7.953 6.582 1.00 98.25 69 LEU A O 1
ATOM 533 N N . MET A 1 70 ? -10.772 8.377 5.293 1.00 98.56 70 MET A N 1
ATOM 534 C CA . MET A 1 70 ? -10.360 9.577 6.036 1.00 98.56 70 MET A CA 1
ATOM 535 C C . MET A 1 70 ? -11.360 10.733 5.932 1.00 98.56 70 MET A C 1
ATOM 537 O O . MET A 1 70 ? -11.462 11.510 6.882 1.00 98.56 70 MET A O 1
ATOM 541 N N . HIS A 1 71 ? -12.114 10.842 4.833 1.00 98.19 71 HIS A N 1
ATOM 542 C CA . HIS A 1 71 ? -13.194 11.827 4.713 1.00 98.19 71 HIS A CA 1
ATOM 543 C C . HIS A 1 71 ? -14.326 11.591 5.720 1.00 98.19 71 HIS A C 1
ATOM 545 O O . HIS A 1 71 ? -15.007 12.532 6.125 1.00 98.19 71 HIS A O 1
ATOM 551 N N . GLU A 1 72 ? -14.527 10.344 6.139 1.00 97.81 72 GLU A N 1
ATOM 552 C CA . GLU A 1 72 ? -15.642 9.950 7.002 1.00 97.81 72 GLU A CA 1
ATOM 553 C C . GLU A 1 72 ? -15.334 10.092 8.495 1.00 97.81 72 GLU A C 1
ATOM 555 O O . GLU A 1 72 ? -16.252 10.076 9.318 1.00 97.81 72 GLU A O 1
ATOM 560 N N . ILE A 1 73 ? -14.054 10.220 8.856 1.00 98.50 73 ILE A N 1
ATOM 561 C CA . ILE A 1 73 ? -13.617 10.330 10.246 1.00 98.50 73 ILE A CA 1
ATOM 562 C C . ILE A 1 73 ? -13.461 11.809 10.615 1.00 98.50 73 ILE A C 1
ATOM 564 O O . ILE A 1 73 ? -12.592 12.484 10.053 1.00 98.50 73 ILE A O 1
ATOM 568 N N . PRO A 1 74 ? -14.225 12.318 11.597 1.00 98.19 74 PRO A N 1
ATOM 569 C CA . PRO A 1 74 ? -14.010 13.652 12.137 1.00 98.19 74 PRO A CA 1
ATOM 570 C C . PRO A 1 74 ? -12.611 13.772 12.745 1.00 98.19 74 PRO A C 1
ATOM 572 O O . PRO A 1 74 ? -12.209 12.950 13.569 1.00 98.19 74 PRO A O 1
ATOM 575 N N . PHE A 1 75 ? -11.879 14.816 12.369 1.00 97.56 75 PHE A N 1
ATOM 576 C CA . PHE A 1 75 ? -10.619 15.167 13.019 1.00 97.56 75 PHE A CA 1
ATOM 577 C C . PHE A 1 75 ? -10.883 16.042 14.246 1.00 97.56 75 PHE A C 1
ATOM 579 O O . PHE A 1 75 ? -10.361 15.802 15.333 1.00 97.56 75 PHE A O 1
ATOM 586 N N . ASN A 1 76 ? -11.741 17.045 14.067 1.00 94.81 76 ASN A N 1
ATOM 587 C CA . ASN A 1 76 ? -12.297 17.900 15.109 1.00 94.81 76 ASN A CA 1
ATOM 588 C C . ASN A 1 76 ? -13.598 18.545 14.586 1.00 94.81 76 ASN A C 1
ATOM 590 O O . ASN A 1 76 ? -14.087 18.188 13.517 1.00 94.81 76 ASN A O 1
ATOM 594 N N . GLU A 1 77 ? -14.155 19.512 15.314 1.00 94.44 77 GLU A N 1
ATOM 595 C CA . GLU A 1 77 ? -15.401 20.205 14.940 1.00 94.44 77 GLU A CA 1
ATOM 596 C C . GLU A 1 77 ? -15.335 20.946 13.591 1.00 94.44 77 GLU A C 1
ATOM 598 O O . GLU A 1 77 ? -16.370 21.255 13.008 1.00 94.44 77 GLU A O 1
ATOM 603 N N . LYS A 1 78 ? -14.130 21.240 13.084 1.00 94.19 78 LYS A N 1
ATOM 604 C CA . LYS A 1 78 ? -13.918 22.001 11.846 1.00 94.19 78 LYS A CA 1
ATOM 605 C C . LYS A 1 78 ? -13.841 21.129 10.594 1.00 94.19 78 LYS A C 1
ATOM 607 O O . LYS A 1 78 ? -13.917 21.678 9.500 1.00 94.19 78 LYS A O 1
ATOM 612 N N . GLY A 1 79 ? -13.646 19.814 10.716 1.00 96.12 79 GLY A N 1
ATOM 613 C CA . GLY A 1 79 ? -13.473 18.961 9.540 1.00 96.12 79 GLY A CA 1
ATOM 614 C C . GLY A 1 79 ? -12.999 17.539 9.821 1.00 96.12 79 GLY A C 1
ATOM 615 O O . GLY A 1 79 ? -12.866 17.103 10.967 1.00 96.12 79 GLY A O 1
ATOM 616 N N . ASN A 1 80 ? -12.755 16.807 8.737 1.00 98.00 80 ASN A N 1
ATOM 617 C CA . ASN A 1 80 ? -12.334 15.408 8.752 1.00 98.00 80 ASN A CA 1
ATOM 618 C C . ASN A 1 80 ? -10.802 15.259 8.669 1.00 98.00 80 ASN A C 1
ATOM 620 O O . ASN A 1 80 ? -10.063 16.235 8.514 1.00 98.00 80 ASN A O 1
ATOM 624 N N . ILE A 1 81 ? -10.324 14.020 8.802 1.00 98.06 81 ILE A N 1
ATOM 625 C CA . ILE A 1 81 ? -8.890 13.697 8.768 1.00 98.06 81 ILE A CA 1
ATOM 626 C C . ILE A 1 81 ? -8.263 14.071 7.428 1.00 98.06 81 ILE A C 1
ATOM 628 O O . ILE A 1 81 ? -7.166 14.624 7.407 1.00 98.06 81 ILE A O 1
ATOM 632 N N . TYR A 1 82 ? -8.939 13.784 6.318 1.00 98.00 82 TYR A N 1
ATOM 633 C CA . TYR A 1 82 ? -8.390 14.043 4.992 1.00 98.00 82 TYR A CA 1
ATOM 634 C C . TYR A 1 82 ? -8.096 15.537 4.777 1.00 98.00 82 TYR A C 1
ATOM 636 O O . TYR A 1 82 ? -7.017 15.889 4.301 1.00 98.00 82 TYR A O 1
ATOM 644 N N . ASP A 1 83 ? -9.020 16.412 5.180 1.00 96.12 83 ASP A N 1
ATOM 645 C CA . ASP A 1 83 ? -8.896 17.856 4.957 1.00 96.12 83 ASP A CA 1
ATOM 646 C C . ASP A 1 83 ? -7.899 18.525 5.915 1.00 96.12 83 ASP A C 1
ATOM 648 O O . ASP A 1 83 ? -7.217 19.475 5.536 1.00 96.12 83 ASP A O 1
ATOM 652 N N . LEU A 1 84 ? -7.810 18.051 7.164 1.00 95.88 84 LEU A N 1
ATOM 653 C CA . LEU A 1 84 ? -7.105 18.778 8.227 1.00 95.88 84 LEU A CA 1
ATOM 654 C C . LEU A 1 84 ? -5.802 18.125 8.697 1.00 95.88 84 LEU A C 1
ATOM 656 O O . LEU A 1 84 ? -4.922 18.823 9.204 1.00 95.88 84 LEU A O 1
ATOM 660 N N . ALA A 1 85 ? -5.664 16.804 8.568 1.00 96.19 85 ALA A N 1
ATOM 661 C CA . ALA A 1 85 ? -4.532 16.078 9.141 1.00 96.19 85 ALA A CA 1
ATOM 662 C C . ALA A 1 85 ? -3.373 15.883 8.152 1.00 96.19 85 ALA A C 1
ATOM 664 O O . ALA A 1 85 ? -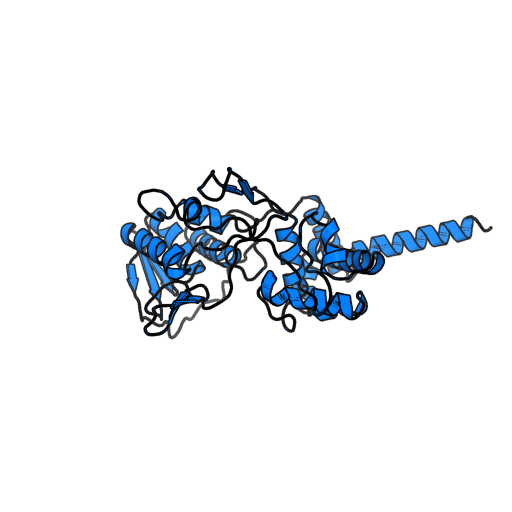2.235 15.691 8.586 1.00 96.19 85 ALA A O 1
ATOM 665 N N . LEU A 1 86 ? -3.644 15.912 6.844 1.00 96.38 86 LEU A N 1
ATOM 666 C CA . LEU A 1 86 ? -2.667 15.624 5.793 1.00 96.38 86 LEU A CA 1
ATOM 667 C C . LEU A 1 86 ? -1.834 16.857 5.416 1.00 96.38 86 LEU A C 1
ATOM 669 O O . LEU A 1 86 ? -2.320 17.985 5.414 1.00 96.38 86 LEU A O 1
ATOM 673 N N . SER A 1 87 ? -0.561 16.640 5.087 1.00 95.44 87 SER A N 1
ATOM 674 C CA . SER A 1 87 ? 0.351 17.651 4.552 1.00 95.44 87 SER A CA 1
ATOM 675 C C . SER A 1 87 ? 0.095 17.913 3.066 1.00 95.44 87 SER A C 1
ATOM 677 O O . SER A 1 87 ? -0.536 17.112 2.373 1.00 95.44 87 SER A O 1
ATOM 679 N N . ARG A 1 88 ? 0.698 18.982 2.532 1.00 94.38 88 ARG A N 1
ATOM 680 C CA . ARG A 1 88 ? 0.924 19.101 1.083 1.00 94.38 88 ARG A CA 1
ATOM 681 C C . ARG A 1 88 ? 1.890 18.010 0.586 1.00 94.38 88 ARG A C 1
ATOM 683 O O . ARG A 1 88 ? 2.627 17.440 1.401 1.00 94.38 88 ARG A O 1
ATOM 690 N N . PRO A 1 89 ? 1.905 17.704 -0.727 1.00 93.38 89 PRO A N 1
ATOM 691 C CA . PRO A 1 89 ? 2.824 16.729 -1.298 1.00 93.38 89 PRO A CA 1
ATOM 692 C C . PRO A 1 89 ? 4.273 17.089 -1.001 1.00 93.38 89 PRO A C 1
ATOM 694 O O . PRO A 1 89 ? 4.692 18.223 -1.225 1.00 93.38 89 PRO A O 1
ATOM 697 N N . LEU A 1 90 ? 5.039 16.110 -0.530 1.00 89.25 90 LEU A N 1
ATOM 698 C CA . LEU A 1 90 ? 6.466 16.285 -0.313 1.00 89.25 90 LEU A CA 1
ATOM 699 C C . LEU A 1 90 ? 7.263 16.077 -1.598 1.00 89.25 90 LEU A C 1
ATOM 701 O O . LEU A 1 90 ? 7.039 15.114 -2.342 1.00 89.25 90 LEU A O 1
ATOM 705 N N . ASP A 1 91 ? 8.252 16.945 -1.796 1.00 84.25 91 ASP A N 1
ATOM 706 C CA . ASP A 1 91 ? 9.266 16.782 -2.827 1.00 84.25 91 ASP A CA 1
ATOM 707 C C . ASP A 1 91 ? 10.318 15.768 -2.383 1.00 84.25 91 ASP A C 1
ATOM 709 O O . ASP A 1 91 ? 10.998 15.928 -1.368 1.00 84.25 91 ASP A O 1
ATOM 713 N N . PHE A 1 92 ? 10.501 14.727 -3.192 1.00 80.81 92 PHE A N 1
ATOM 714 C CA . PHE A 1 92 ? 11.546 13.738 -2.966 1.00 80.81 92 PHE A CA 1
ATOM 715 C C . PHE A 1 92 ? 12.795 14.076 -3.775 1.00 80.81 92 PHE A C 1
ATOM 717 O O . PHE A 1 92 ? 12.771 14.146 -5.009 1.00 80.81 92 PHE A O 1
ATOM 724 N N . GLY A 1 93 ? 13.899 14.249 -3.050 1.00 87.69 93 GLY A N 1
ATOM 725 C CA . GLY A 1 93 ? 15.223 14.492 -3.601 1.00 87.69 93 GLY A CA 1
ATOM 726 C C . GLY A 1 93 ? 16.160 13.303 -3.409 1.00 87.69 93 GLY A C 1
ATOM 727 O O . GLY A 1 93 ? 16.128 12.626 -2.384 1.00 87.69 93 GLY A O 1
ATOM 728 N N . ILE A 1 94 ? 17.032 13.073 -4.387 1.00 88.94 94 ILE A N 1
ATOM 729 C CA . ILE A 1 94 ? 18.185 12.181 -4.263 1.00 88.94 94 ILE A CA 1
ATOM 730 C C . ILE A 1 94 ? 19.425 13.039 -4.045 1.00 88.94 94 ILE A C 1
ATOM 732 O O . ILE A 1 94 ? 19.765 13.877 -4.884 1.00 88.94 94 ILE A O 1
ATOM 736 N N . PHE A 1 95 ? 20.097 12.803 -2.920 1.00 89.12 95 PHE A N 1
ATOM 737 C CA . PHE A 1 95 ? 21.292 13.522 -2.492 1.00 89.12 95 PHE A CA 1
ATOM 738 C C . PHE A 1 95 ? 22.515 12.632 -2.736 1.00 89.12 95 PHE A C 1
ATOM 740 O O . PHE A 1 95 ? 22.716 11.670 -1.996 1.00 89.12 95 PHE A O 1
ATOM 747 N N . PRO A 1 96 ? 23.295 12.876 -3.804 1.00 81.69 96 PRO A N 1
ATOM 748 C CA . PRO A 1 96 ? 24.518 12.121 -4.038 1.00 81.69 96 PRO A CA 1
ATOM 749 C C . PRO A 1 96 ? 25.610 12.529 -3.039 1.00 81.69 96 PRO A C 1
ATOM 751 O O . PRO A 1 96 ? 25.644 13.680 -2.608 1.00 81.69 96 PRO A O 1
ATOM 754 N N . ASP A 1 97 ? 26.556 11.624 -2.762 1.00 82.62 97 ASP A N 1
ATOM 755 C CA . ASP A 1 97 ? 27.736 11.906 -1.920 1.00 82.62 97 ASP A CA 1
ATOM 756 C C . ASP A 1 97 ? 28.532 13.129 -2.411 1.00 82.62 97 ASP A C 1
ATOM 758 O O . ASP A 1 97 ? 29.168 13.837 -1.634 1.00 82.62 97 ASP A O 1
ATOM 762 N N . SER A 1 98 ? 28.500 13.381 -3.723 1.00 82.62 98 SER A N 1
ATOM 763 C CA . SER A 1 98 ? 29.078 14.564 -4.353 1.00 82.62 98 SER A CA 1
ATOM 764 C C . SER A 1 98 ? 28.168 15.125 -5.447 1.00 82.62 98 SER A C 1
ATOM 766 O O . SER A 1 98 ? 27.573 14.391 -6.242 1.00 82.62 98 SER A O 1
ATOM 768 N N . GLY A 1 99 ? 28.083 16.456 -5.516 1.00 83.56 99 GLY A N 1
ATOM 769 C CA . GLY A 1 99 ? 27.292 17.184 -6.510 1.00 83.56 99 GLY A CA 1
ATOM 770 C C . GLY A 1 99 ? 25.988 17.762 -5.957 1.00 83.56 99 GLY A C 1
ATOM 771 O O . GLY A 1 99 ? 25.843 17.986 -4.760 1.00 83.56 99 GLY A O 1
ATOM 772 N N . LYS A 1 100 ? 25.047 18.070 -6.858 1.00 88.81 100 LYS A N 1
ATOM 773 C CA . LYS A 1 100 ? 23.760 18.690 -6.507 1.00 88.81 100 LYS A CA 1
ATOM 774 C C . LYS A 1 100 ? 22.676 17.635 -6.315 1.00 88.81 100 LYS A C 1
ATOM 776 O O . LYS A 1 100 ? 22.595 16.693 -7.108 1.00 88.81 100 LYS A O 1
ATOM 781 N N . ALA A 1 101 ? 2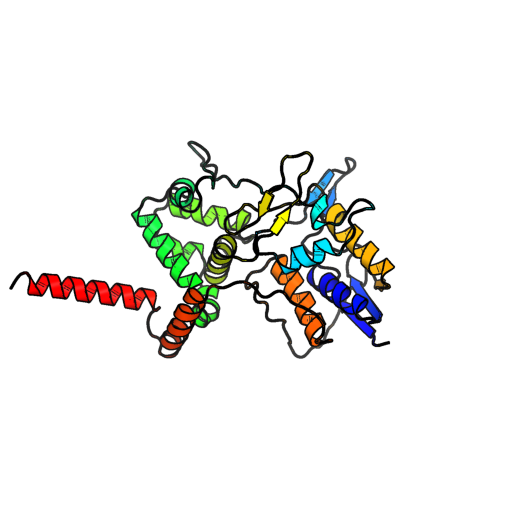1.810 17.861 -5.330 1.00 92.00 101 ALA A N 1
ATOM 782 C CA . ALA A 1 101 ? 20.587 17.091 -5.151 1.00 92.00 101 ALA A CA 1
ATOM 783 C C . ALA A 1 101 ? 19.689 17.179 -6.394 1.00 92.00 101 ALA A C 1
ATOM 785 O O . ALA A 1 101 ? 19.642 18.204 -7.081 1.00 92.00 101 ALA A O 1
ATOM 786 N N . GLN A 1 102 ? 18.998 16.084 -6.695 1.00 93.06 102 GLN A N 1
ATOM 787 C CA . GLN A 1 102 ? 18.121 15.962 -7.856 1.00 93.06 102 GLN A CA 1
ATOM 788 C C . GLN A 1 102 ? 16.702 15.644 -7.400 1.00 93.06 102 GLN A C 1
ATOM 790 O O . GLN A 1 102 ? 16.517 14.747 -6.586 1.00 93.06 102 GLN A O 1
ATOM 795 N N . PHE A 1 103 ? 15.714 16.338 -7.958 1.00 92.06 103 PHE A N 1
ATOM 796 C CA . PHE A 1 103 ? 14.312 16.252 -7.545 1.00 92.06 103 PHE A CA 1
ATOM 797 C C . PHE A 1 103 ? 13.412 15.815 -8.701 1.00 92.06 103 PHE A C 1
ATOM 799 O O . PHE A 1 103 ? 13.771 15.959 -9.876 1.00 92.06 103 PHE A O 1
ATOM 806 N N . TYR A 1 104 ? 12.228 15.306 -8.362 1.00 90.50 104 TYR A N 1
ATOM 807 C CA . TYR A 1 104 ? 11.189 14.936 -9.323 1.00 90.50 104 TYR A CA 1
ATOM 808 C C . TYR A 1 104 ? 10.345 16.158 -9.741 1.00 90.50 104 TYR A C 1
ATOM 810 O O . TYR A 1 104 ? 9.173 16.283 -9.418 1.00 90.50 104 TYR A O 1
ATOM 818 N N . ASP A 1 105 ? 10.969 17.082 -10.468 1.00 88.75 105 ASP A N 1
ATOM 819 C CA . ASP A 1 105 ? 10.462 18.426 -10.808 1.00 88.75 105 ASP A CA 1
ATOM 820 C C . ASP A 1 105 ? 9.915 18.580 -12.248 1.00 88.75 105 ASP A C 1
ATOM 822 O O . ASP A 1 105 ? 9.280 19.576 -12.584 1.00 88.75 105 ASP A O 1
ATOM 826 N N . LYS A 1 106 ? 10.186 17.619 -13.139 1.00 89.06 106 LYS A N 1
ATOM 827 C CA . LYS A 1 106 ? 9.864 17.654 -14.582 1.00 89.06 106 LYS A CA 1
ATOM 828 C C . LYS A 1 106 ? 9.212 16.348 -15.047 1.00 89.06 106 LYS A C 1
ATOM 830 O O . LYS A 1 106 ? 9.349 15.941 -16.207 1.00 89.06 106 LYS A O 1
ATOM 835 N N . GLY A 1 107 ? 8.519 15.668 -14.134 1.00 87.69 107 GLY A N 1
ATOM 836 C CA . GLY A 1 107 ? 7.895 14.371 -14.383 1.00 87.69 107 GLY A CA 1
ATOM 837 C C . GLY A 1 107 ? 8.921 13.300 -14.771 1.00 87.69 107 GLY A C 1
ATOM 838 O O . GLY A 1 107 ? 10.060 13.306 -14.307 1.00 87.69 107 GLY A O 1
ATOM 839 N N . LEU A 1 108 ? 8.551 12.402 -15.691 1.00 88.62 108 LEU A N 1
ATOM 840 C CA . LEU A 1 108 ? 9.420 11.300 -16.137 1.00 88.62 108 LEU A CA 1
ATOM 841 C C . LEU A 1 108 ? 10.787 11.762 -16.674 1.00 88.62 108 LEU A C 1
ATOM 843 O O . LEU A 1 108 ? 11.754 11.006 -16.608 1.00 88.62 108 LEU A O 1
ATOM 847 N N . LYS A 1 109 ? 10.900 13.008 -17.159 1.00 91.50 109 LYS A N 1
ATOM 848 C CA . LYS A 1 109 ? 12.171 13.577 -17.636 1.00 91.50 109 LYS A CA 1
ATOM 849 C C . LYS A 1 109 ? 13.182 13.810 -16.507 1.00 91.50 109 LYS A C 1
ATOM 851 O O . LYS A 1 109 ? 14.370 13.946 -16.789 1.00 91.50 109 LYS A O 1
ATOM 856 N N . SER A 1 110 ? 12.748 13.841 -15.246 1.00 92.19 110 SER A N 1
ATOM 857 C CA . SER A 1 110 ? 13.645 13.958 -14.091 1.00 92.19 110 SER A CA 1
ATOM 858 C C . SER A 1 110 ? 14.361 12.645 -13.768 1.00 92.19 110 SER A C 1
ATOM 860 O O . SER A 1 110 ? 15.475 12.694 -13.252 1.00 92.19 110 SER A O 1
ATOM 862 N N . ILE A 1 111 ? 13.778 11.488 -14.116 1.00 92.38 111 ILE A N 1
ATOM 863 C CA . ILE A 1 111 ? 14.261 10.155 -13.708 1.00 92.38 111 ILE A CA 1
ATOM 864 C C . ILE A 1 111 ? 15.726 9.908 -14.111 1.00 92.38 111 ILE A C 1
ATOM 866 O O . ILE A 1 111 ? 16.511 9.589 -13.216 1.00 92.38 111 ILE A O 1
ATOM 870 N N . PRO A 1 112 ? 16.160 10.101 -15.377 1.00 95.06 112 PRO A N 1
ATOM 871 C CA . PRO A 1 112 ? 17.544 9.801 -15.749 1.00 95.06 112 PRO A CA 1
ATOM 872 C C . PRO A 1 112 ? 18.556 10.598 -14.921 1.00 95.06 112 PRO A C 1
ATOM 874 O O . PRO A 1 112 ? 19.519 10.052 -14.391 1.00 95.06 112 PRO A O 1
ATOM 877 N N . ARG A 1 113 ? 18.281 11.891 -14.728 1.00 92.75 113 ARG A N 1
ATOM 878 C CA . ARG A 1 113 ? 19.122 12.791 -13.935 1.00 92.75 113 ARG A CA 1
ATOM 879 C C . ARG A 1 113 ? 19.127 12.408 -12.454 1.00 92.75 113 ARG A C 1
ATOM 881 O O . ARG A 1 113 ? 20.195 12.377 -11.851 1.00 92.75 113 ARG A O 1
ATOM 888 N N . MET A 1 114 ? 17.961 12.102 -11.881 1.00 92.69 114 MET A N 1
ATOM 889 C CA . MET A 1 114 ? 17.833 11.694 -10.478 1.00 92.69 114 MET A CA 1
ATOM 890 C C . MET A 1 114 ? 18.645 10.439 -10.174 1.00 92.69 114 MET A C 1
ATOM 892 O O . MET A 1 114 ? 19.375 10.397 -9.187 1.00 92.69 114 MET A O 1
ATOM 896 N N . PHE A 1 115 ? 18.567 9.442 -11.052 1.00 93.25 115 PHE A N 1
ATOM 897 C CA . PHE A 1 115 ? 19.217 8.153 -10.847 1.00 93.25 115 PHE A CA 1
ATOM 898 C C . PHE A 1 115 ? 20.566 8.025 -11.558 1.00 93.25 115 PHE A C 1
ATOM 900 O O . PHE A 1 115 ? 21.091 6.924 -11.651 1.00 93.25 115 PHE A O 1
ATOM 907 N N . SER A 1 116 ? 21.158 9.132 -12.025 1.00 93.19 116 SER A N 1
ATOM 908 C CA . SER A 1 116 ? 22.462 9.139 -12.709 1.00 93.19 116 SER A CA 1
ATOM 909 C C . SER A 1 116 ? 22.554 8.166 -13.899 1.00 93.19 116 SER A C 1
ATOM 911 O O . SER A 1 116 ? 23.605 7.566 -14.114 1.00 93.19 116 SER A O 1
ATOM 913 N N . MET A 1 117 ? 21.460 8.001 -14.643 1.00 95.88 117 MET A N 1
ATOM 914 C CA . MET A 1 117 ? 21.378 7.148 -15.828 1.00 95.88 117 MET A CA 1
ATOM 915 C C . MET A 1 117 ? 21.703 7.948 -17.088 1.00 95.88 117 MET A C 1
ATOM 917 O O . MET A 1 117 ? 21.203 9.061 -17.271 1.00 95.88 117 MET A O 1
ATOM 921 N N . ASP A 1 118 ? 22.474 7.352 -17.994 1.00 95.88 118 ASP A N 1
ATOM 922 C CA . ASP A 1 118 ? 22.491 7.797 -19.386 1.00 95.88 118 ASP A CA 1
ATOM 923 C C . ASP A 1 118 ? 21.205 7.386 -20.138 1.00 95.88 118 ASP A C 1
ATOM 925 O O . ASP A 1 118 ? 20.340 6.670 -19.622 1.00 95.88 118 ASP A O 1
ATOM 929 N N . ASN A 1 119 ? 21.056 7.856 -21.380 1.00 95.44 119 ASN A N 1
ATOM 930 C CA . ASN A 1 119 ? 19.861 7.583 -22.184 1.00 95.44 119 ASN A CA 1
ATOM 931 C C . ASN A 1 119 ? 19.634 6.080 -22.418 1.00 95.44 119 ASN A C 1
ATOM 933 O O . ASN A 1 119 ? 18.490 5.630 -22.463 1.00 95.44 119 ASN A O 1
ATOM 937 N N . TRP A 1 120 ? 20.704 5.293 -22.555 1.00 95.81 120 TRP A N 1
ATOM 938 C CA . TRP A 1 120 ? 20.607 3.860 -22.817 1.00 95.81 120 TRP A CA 1
ATOM 939 C C . TRP A 1 120 ? 20.267 3.072 -21.549 1.00 95.81 120 TRP A C 1
ATOM 941 O O . TRP A 1 120 ? 19.457 2.145 -21.583 1.00 95.81 120 TRP A O 1
ATOM 951 N N . GLU A 1 121 ? 20.839 3.459 -20.410 1.00 97.31 121 GLU A N 1
ATOM 952 C CA . GLU A 1 121 ? 20.453 2.960 -19.089 1.00 97.31 121 GLU A CA 1
ATOM 953 C C . GLU A 1 121 ? 18.981 3.236 -18.795 1.00 97.31 121 GLU A C 1
ATOM 955 O O . GLU A 1 121 ? 18.274 2.325 -18.366 1.00 97.31 121 GLU A O 1
ATOM 960 N N . PHE A 1 122 ? 18.495 4.442 -19.102 1.00 97.06 122 PHE A N 1
ATOM 961 C CA . PHE A 1 122 ? 17.088 4.787 -18.925 1.00 97.06 122 PHE A CA 1
ATOM 962 C C . PHE A 1 122 ? 16.163 3.933 -19.801 1.00 97.06 122 PHE A C 1
ATOM 964 O O . PHE A 1 122 ? 15.158 3.430 -19.304 1.00 97.06 122 PHE A O 1
ATOM 971 N N . ILE A 1 123 ? 16.513 3.700 -21.073 1.00 96.00 123 ILE A N 1
ATOM 972 C CA . ILE A 1 123 ? 15.737 2.822 -21.968 1.00 96.00 123 ILE A CA 1
ATOM 973 C C . ILE A 1 123 ? 15.672 1.395 -21.412 1.00 96.00 123 ILE A C 1
ATOM 975 O O . ILE A 1 123 ? 14.585 0.825 -21.316 1.00 96.00 123 ILE A O 1
ATOM 979 N N . LYS A 1 124 ? 16.808 0.817 -21.000 1.00 96.31 124 LYS A N 1
ATOM 980 C CA . LYS A 1 124 ? 16.845 -0.541 -20.431 1.00 96.31 124 LYS A CA 1
ATOM 981 C C . LYS A 1 124 ? 16.084 -0.633 -19.106 1.00 96.31 124 LYS A C 1
ATOM 983 O O . LYS A 1 124 ? 15.366 -1.604 -18.869 1.00 96.31 124 LYS A O 1
ATOM 988 N N . TRP A 1 125 ? 16.205 0.384 -18.254 1.00 97.06 125 TRP A N 1
ATOM 989 C CA . TRP A 1 125 ? 15.448 0.487 -17.010 1.00 97.06 125 TRP A CA 1
ATOM 990 C C . TRP A 1 125 ? 13.939 0.536 -17.273 1.00 97.06 125 TRP A C 1
ATOM 992 O O . TRP A 1 125 ? 13.187 -0.239 -16.674 1.00 97.06 125 TRP A O 1
ATOM 1002 N N . ALA A 1 126 ? 13.515 1.389 -18.211 1.00 96.31 126 ALA A N 1
ATOM 1003 C CA . ALA A 1 126 ? 12.121 1.570 -18.602 1.00 96.31 126 ALA A CA 1
ATOM 1004 C C . ALA A 1 126 ? 11.545 0.308 -19.252 1.00 96.31 126 ALA A C 1
ATOM 1006 O O . ALA A 1 126 ? 10.390 -0.032 -19.012 1.00 96.31 126 ALA A O 1
ATOM 1007 N N . TYR A 1 127 ? 12.353 -0.423 -20.021 1.00 96.00 127 TYR A N 1
ATOM 1008 C CA . TYR A 1 127 ? 11.983 -1.719 -20.584 1.00 96.00 127 TYR A CA 1
ATOM 1009 C C . TYR A 1 127 ? 11.605 -2.723 -19.485 1.00 96.00 127 TYR A C 1
ATOM 1011 O O . TYR A 1 127 ? 10.532 -3.327 -19.553 1.00 96.00 127 TYR A O 1
ATOM 1019 N N . LEU A 1 128 ? 12.423 -2.862 -18.436 1.00 96.69 128 LEU A N 1
ATOM 1020 C CA . LEU A 1 128 ? 12.111 -3.788 -17.345 1.00 96.69 128 LEU A CA 1
ATOM 1021 C C . LEU A 1 128 ? 10.904 -3.313 -16.516 1.00 96.69 128 LEU A C 1
ATOM 1023 O O . LEU A 1 128 ? 10.052 -4.130 -16.171 1.00 96.69 128 LEU A O 1
ATOM 1027 N N . MET A 1 129 ? 10.763 -2.003 -16.279 1.00 96.12 129 MET A N 1
ATOM 1028 C CA . MET A 1 129 ? 9.544 -1.419 -15.695 1.00 96.12 129 MET A CA 1
ATOM 1029 C C . MET A 1 129 ? 8.301 -1.788 -16.513 1.00 96.12 129 MET A C 1
ATOM 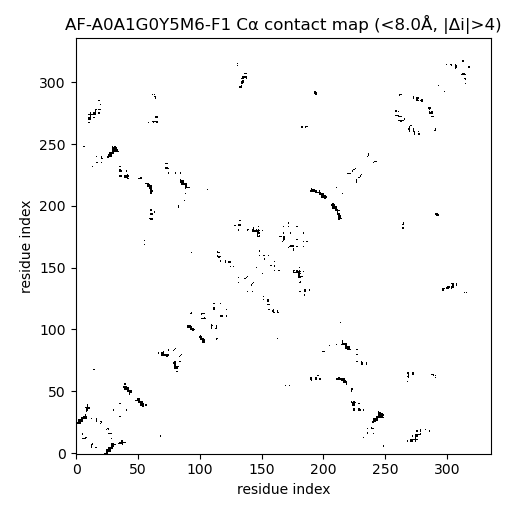1031 O O . MET A 1 129 ? 7.353 -2.362 -15.977 1.00 96.12 129 MET A O 1
ATOM 1035 N N . LEU A 1 130 ? 8.320 -1.548 -17.825 1.00 96.31 130 LEU A N 1
ATOM 1036 C CA . LEU A 1 130 ? 7.186 -1.820 -18.702 1.00 96.31 130 LEU A CA 1
ATOM 1037 C C . LEU A 1 130 ? 6.794 -3.303 -18.685 1.00 96.31 130 LEU A C 1
ATOM 1039 O O . LEU A 1 130 ? 5.601 -3.605 -18.634 1.00 96.31 130 LEU A O 1
ATOM 1043 N N . LYS A 1 131 ? 7.768 -4.224 -18.644 1.00 96.69 131 LYS A N 1
ATOM 1044 C CA . LYS A 1 131 ? 7.506 -5.664 -18.460 1.00 96.69 131 LYS A CA 1
ATOM 1045 C C . LYS A 1 131 ? 6.756 -5.939 -17.167 1.00 96.69 131 LYS A C 1
ATOM 1047 O O . LYS A 1 131 ? 5.709 -6.575 -17.202 1.00 96.69 131 LYS A O 1
ATOM 1052 N N . THR A 1 132 ? 7.232 -5.408 -16.041 1.00 96.50 132 THR A N 1
ATOM 1053 C CA . THR A 1 132 ? 6.544 -5.614 -14.757 1.00 96.50 132 THR A CA 1
ATOM 1054 C C . THR A 1 132 ? 5.112 -5.081 -14.770 1.00 96.50 132 THR A C 1
ATOM 1056 O O . THR A 1 132 ? 4.204 -5.768 -14.308 1.00 96.50 132 THR A O 1
ATOM 1059 N N . TRP A 1 133 ? 4.881 -3.909 -15.372 1.00 96.69 133 TRP A N 1
ATOM 1060 C CA . TRP A 1 133 ? 3.562 -3.271 -15.418 1.00 96.69 133 TRP A CA 1
ATOM 1061 C C . TRP A 1 133 ? 2.568 -4.024 -16.301 1.00 96.69 133 TRP A C 1
ATOM 1063 O O . TRP A 1 133 ? 1.361 -4.034 -16.035 1.00 96.69 133 TRP A O 1
ATOM 1073 N N . THR A 1 134 ? 3.076 -4.642 -17.365 1.00 97.12 134 THR A N 1
ATOM 1074 C CA . THR A 1 134 ? 2.292 -5.346 -18.384 1.00 97.12 134 THR A CA 1
ATOM 1075 C C . THR A 1 134 ? 2.280 -6.861 -18.200 1.00 97.12 134 THR A C 1
ATOM 1077 O O . THR A 1 134 ? 1.867 -7.570 -19.103 1.00 97.12 134 THR A O 1
ATOM 1080 N N . SER A 1 135 ? 2.654 -7.356 -17.020 1.00 96.25 135 SER A N 1
ATOM 1081 C CA . SER A 1 135 ? 2.543 -8.765 -16.633 1.00 96.25 135 SER A CA 1
ATOM 1082 C C . SER A 1 135 ? 1.439 -8.973 -15.583 1.00 96.25 135 SER A C 1
ATOM 1084 O O . SER A 1 135 ? 1.095 -8.064 -14.822 1.00 96.25 135 SER A O 1
ATOM 1086 N N . ASN A 1 136 ? 0.892 -10.189 -15.509 1.00 94.81 136 ASN A N 1
ATOM 1087 C CA . ASN A 1 136 ? -0.066 -10.622 -14.480 1.00 94.81 136 ASN A CA 1
ATOM 1088 C C . ASN A 1 136 ? 0.437 -11.879 -13.763 1.00 94.81 136 ASN A C 1
ATOM 1090 O O . ASN A 1 136 ? 1.023 -11.773 -12.686 1.00 94.81 136 ASN A O 1
ATOM 1094 N N . ASN A 1 137 ? 0.238 -13.057 -14.360 1.00 95.50 137 ASN A N 1
ATOM 1095 C CA . ASN A 1 137 ? 0.625 -14.338 -13.773 1.00 95.50 137 ASN A CA 1
ATOM 1096 C C . ASN A 1 137 ? 2.141 -14.430 -13.658 1.00 95.50 137 ASN A C 1
ATOM 1098 O O . ASN A 1 137 ? 2.656 -14.743 -12.589 1.00 95.50 137 ASN A O 1
ATOM 1102 N N . ARG A 1 138 ? 2.857 -14.038 -14.717 1.00 96.62 138 ARG A N 1
ATOM 1103 C CA . ARG A 1 138 ? 4.318 -13.934 -14.704 1.00 96.62 138 ARG A CA 1
ATOM 1104 C C . ARG A 1 138 ? 4.815 -13.005 -13.594 1.00 96.62 138 ARG A C 1
ATOM 1106 O O . ARG A 1 138 ? 5.774 -13.335 -12.908 1.00 96.62 138 ARG A O 1
ATOM 1113 N N . SER A 1 139 ? 4.127 -11.883 -13.371 1.00 95.81 139 SER A N 1
ATOM 1114 C CA . SER A 1 139 ? 4.479 -10.935 -12.307 1.00 95.81 139 SER A CA 1
ATOM 1115 C C . SER A 1 139 ? 4.355 -11.586 -10.924 1.00 95.81 139 SER A C 1
ATOM 1117 O O . SER A 1 139 ? 5.303 -11.583 -10.150 1.00 95.81 139 SER A O 1
ATOM 1119 N N . LYS A 1 140 ? 3.214 -12.228 -10.650 1.00 93.69 140 LYS A N 1
ATOM 1120 C CA . LYS A 1 140 ? 2.895 -12.830 -9.345 1.00 93.69 140 LYS A CA 1
ATOM 1121 C C . LYS A 1 140 ? 3.633 -14.137 -9.048 1.00 93.69 140 LYS A C 1
ATOM 1123 O O . LYS A 1 140 ? 3.769 -14.493 -7.887 1.00 93.69 140 LYS A O 1
ATOM 1128 N N . ILE A 1 141 ? 4.032 -14.883 -10.077 1.00 94.81 141 ILE A N 1
ATOM 1129 C CA . ILE A 1 141 ? 4.640 -16.214 -9.922 1.00 94.81 141 ILE A CA 1
ATOM 1130 C C . ILE A 1 141 ? 6.158 -16.138 -10.077 1.00 94.81 141 ILE A C 1
ATOM 1132 O O . ILE A 1 141 ? 6.879 -16.708 -9.262 1.00 94.81 141 ILE A O 1
ATOM 1136 N N . GLU A 1 142 ? 6.646 -15.441 -11.105 1.00 96.06 142 GLU A N 1
ATOM 1137 C CA . GLU A 1 142 ? 8.076 -15.383 -11.425 1.00 96.06 142 GLU A CA 1
ATOM 1138 C C . GLU A 1 142 ? 8.717 -14.117 -10.871 1.00 96.06 142 GLU A C 1
ATOM 1140 O O . GLU A 1 142 ? 9.665 -14.198 -10.097 1.00 96.06 142 GLU A O 1
ATOM 1145 N N . TYR A 1 143 ? 8.197 -12.933 -11.213 1.00 97.25 143 TYR A N 1
ATOM 1146 C CA . TYR A 1 143 ? 8.830 -11.674 -10.795 1.00 97.25 143 TYR A CA 1
ATOM 1147 C C . TYR A 1 143 ? 8.743 -11.439 -9.287 1.00 97.25 143 TYR A C 1
ATOM 1149 O O . TYR A 1 143 ? 9.586 -10.737 -8.733 1.00 97.25 143 TYR A O 1
ATOM 1157 N N . ASP A 1 144 ? 7.781 -12.053 -8.604 1.00 96.31 144 ASP A N 1
ATOM 1158 C CA . ASP A 1 144 ? 7.708 -11.998 -7.146 1.00 96.31 144 ASP A CA 1
ATOM 1159 C C . ASP A 1 144 ? 8.844 -12.776 -6.455 1.00 96.31 144 ASP A C 1
ATOM 1161 O O . ASP A 1 144 ? 9.234 -12.454 -5.337 1.00 96.31 144 ASP A O 1
ATOM 1165 N N . ARG A 1 145 ? 9.458 -13.743 -7.149 1.00 96.81 145 ARG A N 1
ATOM 1166 C CA . ARG A 1 145 ? 10.612 -14.510 -6.646 1.00 96.81 145 ARG A CA 1
ATOM 1167 C C . ARG A 1 145 ? 11.957 -13.851 -6.949 1.00 96.81 145 ARG A C 1
ATOM 1169 O O . ARG A 1 145 ? 12.982 -14.293 -6.436 1.00 96.81 145 ARG A O 1
ATOM 1176 N N . LEU A 1 146 ? 11.978 -12.824 -7.797 1.00 97.44 146 LEU A N 1
ATOM 1177 C CA . LEU A 1 146 ? 13.203 -12.138 -8.201 1.00 97.44 146 LEU A CA 1
ATOM 1178 C C . LEU A 1 146 ? 13.436 -10.914 -7.321 1.00 97.44 146 LEU A C 1
ATOM 1180 O O . LEU A 1 146 ? 12.547 -10.078 -7.181 1.00 97.44 146 LEU A O 1
ATOM 1184 N N . ASN A 1 147 ? 14.649 -10.747 -6.793 1.00 98.00 147 ASN A N 1
ATOM 1185 C CA . ASN A 1 147 ? 15.021 -9.499 -6.132 1.00 98.00 147 ASN A CA 1
ATOM 1186 C C . ASN A 1 147 ? 15.066 -8.350 -7.156 1.00 98.00 147 ASN A C 1
ATOM 1188 O O . ASN A 1 147 ? 15.718 -8.448 -8.200 1.00 98.00 147 ASN A O 1
ATOM 1192 N N . ALA A 1 148 ? 14.407 -7.238 -6.832 1.00 97.38 148 ALA A N 1
ATOM 1193 C CA . ALA A 1 148 ? 14.300 -6.081 -7.713 1.00 97.38 148 ALA A CA 1
ATOM 1194 C C . ALA A 1 148 ? 15.677 -5.512 -8.097 1.00 97.38 148 ALA A C 1
ATOM 1196 O O . ALA A 1 148 ? 15.980 -5.334 -9.276 1.00 97.38 148 ALA A O 1
ATOM 1197 N N . ALA A 1 149 ? 16.549 -5.259 -7.117 1.00 96.56 149 ALA A N 1
ATOM 1198 C CA . ALA A 1 149 ? 17.853 -4.646 -7.361 1.00 96.56 149 ALA A CA 1
ATOM 1199 C C . ALA A 1 149 ? 18.749 -5.543 -8.232 1.00 96.56 149 ALA A C 1
ATOM 1201 O O . ALA A 1 149 ? 19.440 -5.053 -9.123 1.00 96.56 149 ALA A O 1
ATOM 1202 N N . GLN A 1 150 ? 18.707 -6.861 -8.019 1.00 97.31 150 GLN A N 1
ATOM 1203 C CA . GLN A 1 150 ? 19.432 -7.831 -8.841 1.00 97.31 150 GLN A CA 1
ATOM 1204 C C . GLN A 1 150 ? 18.915 -7.873 -10.283 1.00 97.31 150 GLN A C 1
ATOM 1206 O O . GLN A 1 150 ? 19.723 -7.988 -11.202 1.00 97.31 150 GLN A O 1
ATOM 1211 N N . ALA A 1 151 ? 17.604 -7.719 -10.494 1.00 97.56 151 ALA A N 1
ATOM 1212 C CA . ALA A 1 151 ? 17.009 -7.717 -11.828 1.00 97.56 151 ALA A CA 1
ATOM 1213 C C . ALA A 1 151 ? 17.432 -6.500 -12.676 1.00 97.56 151 ALA A C 1
ATOM 1215 O O . ALA A 1 151 ? 17.668 -6.646 -13.875 1.00 97.56 151 ALA A O 1
ATOM 1216 N N . TRP A 1 152 ? 17.586 -5.312 -12.072 1.00 97.12 152 TRP A N 1
ATOM 1217 C CA . TRP A 1 152 ? 18.096 -4.121 -12.778 1.00 97.12 152 TRP A CA 1
ATOM 1218 C C . TRP A 1 152 ? 19.621 -4.057 -12.879 1.00 97.12 152 TRP A C 1
ATOM 1220 O O . TRP A 1 152 ? 20.129 -3.402 -13.788 1.00 97.12 152 TRP A O 1
ATOM 1230 N N . LYS A 1 153 ? 20.364 -4.736 -11.997 1.00 97.31 153 LYS A N 1
ATOM 1231 C CA . LYS A 1 153 ? 21.834 -4.700 -11.970 1.00 97.31 153 LYS A CA 1
ATOM 1232 C C . LYS A 1 153 ? 22.511 -4.932 -13.334 1.00 97.31 153 LYS A C 1
ATOM 1234 O O . LYS A 1 153 ? 23.387 -4.140 -13.658 1.00 97.31 153 LYS A O 1
ATOM 1239 N N . PRO A 1 154 ? 22.151 -5.937 -14.162 1.00 97.44 154 PRO A N 1
ATOM 1240 C CA . PRO A 1 154 ? 22.806 -6.131 -15.463 1.00 97.44 154 PRO A CA 1
ATOM 1241 C C . PRO A 1 154 ? 22.460 -5.041 -16.494 1.00 97.44 154 PRO A C 1
ATOM 1243 O O . PRO A 1 154 ? 23.104 -4.943 -17.536 1.00 97.44 154 PRO A O 1
ATOM 1246 N N . LEU A 1 155 ? 21.437 -4.224 -16.229 1.00 96.81 155 LEU A N 1
ATOM 1247 C CA . LEU A 1 155 ? 20.951 -3.186 -17.136 1.00 96.81 155 LEU A CA 1
ATOM 1248 C C . LEU A 1 155 ? 21.577 -1.814 -16.857 1.00 96.81 155 LEU A C 1
ATOM 1250 O O . LEU A 1 155 ? 21.561 -0.958 -17.745 1.00 96.81 155 LEU A O 1
ATOM 1254 N N . LEU A 1 156 ? 22.137 -1.615 -15.664 1.00 97.69 156 LEU A N 1
ATOM 1255 C CA . LEU A 1 156 ? 22.607 -0.332 -15.147 1.00 97.69 156 LEU A CA 1
ATOM 1256 C C . LEU A 1 156 ? 24.095 -0.390 -14.779 1.00 97.69 156 LEU A C 1
ATOM 1258 O O . LEU A 1 156 ? 24.582 -1.391 -14.265 1.00 97.69 156 LEU A O 1
ATOM 1262 N N . LYS A 1 157 ? 24.812 0.714 -14.980 1.00 97.00 157 LYS A N 1
ATOM 1263 C CA . LYS A 1 157 ? 26.167 0.928 -14.460 1.00 97.00 157 LYS A CA 1
ATOM 1264 C C . LYS A 1 157 ? 26.125 1.077 -12.940 1.00 97.00 157 LYS A C 1
ATOM 1266 O O . LYS A 1 157 ? 25.102 1.433 -12.354 1.00 97.00 157 LYS A O 1
ATOM 1271 N N . ASP A 1 158 ? 27.269 0.890 -12.287 1.00 95.06 158 ASP A N 1
ATOM 1272 C CA . ASP A 1 158 ? 27.355 0.840 -10.822 1.00 95.06 158 ASP A CA 1
ATOM 1273 C C . ASP A 1 158 ? 26.819 2.083 -10.108 1.00 95.06 158 ASP A C 1
ATOM 1275 O O . ASP A 1 158 ? 26.205 1.968 -9.045 1.00 95.06 158 ASP A O 1
ATOM 1279 N N . LYS A 1 159 ? 27.046 3.284 -10.658 1.00 93.00 159 LYS A N 1
ATOM 1280 C CA . LYS A 1 159 ? 26.508 4.520 -10.071 1.00 93.00 159 LYS A CA 1
ATOM 1281 C C . LYS A 1 159 ? 24.980 4.519 -10.135 1.00 93.00 159 LYS A C 1
ATOM 1283 O O . LYS A 1 159 ? 24.346 4.612 -9.088 1.00 93.00 159 LYS A O 1
ATOM 1288 N N . ALA A 1 160 ? 24.410 4.324 -11.324 1.00 94.81 160 ALA A N 1
ATOM 1289 C CA . ALA A 1 160 ? 22.966 4.312 -11.517 1.00 94.81 160 ALA A CA 1
ATOM 1290 C C . ALA A 1 160 ? 22.278 3.199 -10.722 1.00 94.81 160 ALA A C 1
ATOM 1292 O O . ALA A 1 160 ? 21.275 3.438 -10.057 1.00 94.81 160 ALA A O 1
ATOM 1293 N N . ASN A 1 161 ? 22.857 1.997 -10.705 1.00 95.62 161 ASN A N 1
ATOM 1294 C CA . ASN A 1 161 ? 22.332 0.871 -9.941 1.00 95.62 161 ASN A CA 1
ATOM 1295 C C . ASN A 1 161 ? 22.323 1.140 -8.427 1.00 95.62 161 ASN A C 1
ATOM 1297 O O . ASN A 1 161 ? 21.357 0.801 -7.745 1.00 95.62 161 ASN A O 1
ATOM 1301 N N . ARG A 1 162 ? 23.385 1.757 -7.882 1.00 93.00 162 ARG A N 1
ATOM 1302 C CA . ARG A 1 162 ? 23.445 2.133 -6.458 1.00 93.00 162 ARG A CA 1
ATOM 1303 C C . ARG A 1 162 ? 22.403 3.190 -6.109 1.00 93.00 162 ARG A C 1
ATOM 1305 O O . ARG A 1 162 ? 21.704 3.008 -5.120 1.00 93.00 162 ARG A O 1
ATOM 1312 N N . THR A 1 163 ? 22.273 4.229 -6.930 1.00 92.12 163 THR A N 1
ATOM 1313 C CA . THR A 1 163 ? 21.286 5.296 -6.723 1.00 92.12 163 THR A CA 1
ATOM 1314 C C . THR A 1 163 ? 19.847 4.800 -6.895 1.00 92.12 163 THR A C 1
ATOM 1316 O O . THR A 1 163 ? 18.954 5.207 -6.160 1.00 92.12 163 THR A O 1
ATOM 1319 N N . TRP A 1 164 ? 19.605 3.893 -7.844 1.00 93.69 164 TRP A N 1
ATOM 1320 C CA . TRP A 1 164 ? 18.300 3.269 -8.053 1.00 93.69 164 TRP A CA 1
ATOM 1321 C C . TRP A 1 164 ? 17.895 2.400 -6.864 1.00 93.69 164 TRP A C 1
ATOM 1323 O O . TRP A 1 164 ? 16.852 2.623 -6.263 1.00 93.69 164 TRP A O 1
ATOM 1333 N N . ARG A 1 165 ? 18.733 1.442 -6.453 1.00 93.75 165 ARG A N 1
ATOM 1334 C CA . ARG A 1 165 ? 18.366 0.543 -5.347 1.00 93.75 165 ARG A CA 1
ATOM 1335 C C . ARG A 1 165 ? 18.278 1.257 -3.994 1.00 93.75 165 ARG A C 1
ATOM 1337 O O . ARG A 1 165 ? 17.566 0.780 -3.117 1.00 93.75 165 ARG A O 1
ATOM 1344 N N . SER A 1 166 ? 18.970 2.388 -3.804 1.00 89.50 166 SER A N 1
ATOM 1345 C CA . SER A 1 166 ? 18.913 3.141 -2.544 1.00 89.50 166 SER A CA 1
ATOM 1346 C C . SER A 1 166 ? 17.555 3.798 -2.292 1.00 89.50 166 SER A C 1
ATOM 1348 O O . SER A 1 166 ? 17.244 4.086 -1.140 1.00 89.50 166 SER A O 1
ATOM 1350 N N . CYS A 1 167 ? 16.724 4.013 -3.322 1.00 88.25 167 CYS A N 1
ATOM 1351 C CA . CYS A 1 167 ? 15.392 4.591 -3.126 1.00 88.25 167 CYS A CA 1
ATOM 1352 C C . CYS A 1 167 ? 14.343 3.569 -2.658 1.00 88.25 167 CYS A C 1
ATOM 1354 O O . CYS A 1 167 ? 13.283 3.969 -2.191 1.00 88.25 167 CYS A O 1
ATOM 1356 N N . PHE A 1 168 ? 14.620 2.260 -2.724 1.00 91.12 168 PHE A N 1
ATOM 1357 C CA . PHE A 1 168 ? 13.621 1.232 -2.404 1.00 91.12 168 PHE A CA 1
ATOM 1358 C C . PHE A 1 168 ? 13.158 1.275 -0.946 1.00 91.12 168 PHE A C 1
ATOM 1360 O O . PHE A 1 168 ? 11.967 1.126 -0.689 1.00 91.12 168 PHE A O 1
ATOM 1367 N N . GLY A 1 169 ? 14.060 1.561 -0.004 1.00 87.31 169 GLY A N 1
ATOM 1368 C CA . GLY A 1 169 ? 13.685 1.752 1.398 1.00 87.31 169 GLY A CA 1
ATOM 1369 C C . GLY A 1 169 ? 12.740 2.946 1.569 1.00 87.31 169 GLY A C 1
ATOM 1370 O O . GLY A 1 169 ? 11.586 2.733 1.933 1.00 87.31 169 GLY A O 1
ATOM 1371 N N . PRO A 1 170 ? 13.189 4.178 1.261 1.00 83.94 170 PRO A N 1
ATOM 1372 C CA . PRO A 1 170 ? 12.390 5.385 1.473 1.00 83.94 170 PRO A CA 1
ATOM 1373 C C . PRO A 1 170 ? 11.146 5.536 0.591 1.00 83.94 170 PRO A C 1
ATOM 1375 O O . PRO A 1 170 ? 10.281 6.324 0.938 1.00 83.94 170 PRO A O 1
ATOM 1378 N N . TRP A 1 171 ? 11.067 4.876 -0.571 1.00 86.06 171 TRP A N 1
ATOM 1379 C CA . TRP A 1 171 ? 9.892 4.972 -1.452 1.00 86.06 171 TRP A CA 1
ATOM 1380 C C . TRP A 1 171 ? 8.983 3.757 -1.309 1.00 86.06 171 TRP A C 1
ATOM 1382 O O . TRP A 1 171 ? 7.811 3.901 -0.990 1.00 86.06 171 TRP A O 1
ATOM 1392 N N . ILE A 1 172 ? 9.507 2.550 -1.535 1.00 89.00 172 ILE A N 1
ATOM 1393 C CA . ILE A 1 172 ? 8.687 1.328 -1.523 1.00 89.00 172 ILE A CA 1
ATOM 1394 C C . ILE A 1 172 ? 8.386 0.885 -0.087 1.00 89.00 172 ILE A C 1
ATOM 1396 O O . ILE A 1 172 ? 7.386 0.216 0.156 1.00 89.00 172 ILE A O 1
ATOM 1400 N N . GLY A 1 173 ? 9.236 1.250 0.873 1.00 87.56 173 GLY A N 1
ATOM 1401 C CA . GLY A 1 173 ? 9.078 0.845 2.270 1.00 87.56 173 GLY A CA 1
ATOM 1402 C C . GLY A 1 173 ? 9.638 -0.537 2.536 1.00 87.56 173 GLY A C 1
ATOM 1403 O O . GLY A 1 173 ? 9.186 -1.234 3.439 1.00 87.56 173 GLY A O 1
ATOM 1404 N N . SER A 1 174 ? 10.612 -0.956 1.729 1.00 88.56 174 SER A N 1
ATOM 1405 C CA . SER A 1 174 ? 11.179 -2.294 1.794 1.00 88.56 174 SER A CA 1
ATOM 1406 C C . SER A 1 174 ? 12.692 -2.253 1.633 1.00 88.56 174 SER A C 1
ATOM 1408 O O . SER A 1 174 ? 13.234 -1.458 0.864 1.00 88.56 174 SER A O 1
ATOM 1410 N N . ASP A 1 175 ? 13.382 -3.131 2.359 1.00 89.94 175 ASP A N 1
ATOM 1411 C CA . ASP A 1 175 ? 14.815 -3.324 2.180 1.00 89.94 175 ASP A CA 1
ATOM 1412 C C . ASP A 1 175 ? 15.092 -3.753 0.731 1.00 89.94 175 ASP A C 1
ATOM 1414 O O . ASP A 1 175 ? 14.501 -4.708 0.215 1.00 89.94 175 ASP A O 1
ATOM 1418 N N . TRP A 1 176 ? 16.021 -3.058 0.076 1.00 91.69 176 TRP A N 1
ATOM 1419 C CA . TRP A 1 176 ? 16.430 -3.354 -1.294 1.00 91.69 176 TRP A CA 1
ATOM 1420 C C . TRP A 1 176 ? 16.963 -4.788 -1.446 1.00 91.69 176 TRP A C 1
ATOM 1422 O O . TRP A 1 176 ? 16.918 -5.345 -2.544 1.00 91.69 176 TRP A O 1
ATOM 1432 N N . SER A 1 177 ? 17.442 -5.402 -0.357 1.00 93.38 177 SER A N 1
ATOM 1433 C CA . SER A 1 177 ? 17.886 -6.797 -0.331 1.00 93.38 177 SER A CA 1
ATOM 1434 C C . SER A 1 177 ? 16.731 -7.812 -0.382 1.00 93.38 177 SER A C 1
ATOM 1436 O O . SER A 1 177 ? 16.956 -8.969 -0.734 1.00 93.38 177 SER A O 1
ATOM 1438 N N . LYS A 1 178 ? 15.490 -7.389 -0.100 1.00 93.94 178 LYS A N 1
ATOM 1439 C CA . LYS A 1 178 ? 14.312 -8.268 0.025 1.00 93.94 178 LYS A CA 1
ATOM 1440 C C . LYS A 1 178 ? 13.182 -7.957 -0.950 1.00 93.94 178 LYS A C 1
ATOM 1442 O O . LYS A 1 178 ? 12.415 -8.857 -1.273 1.00 93.94 178 LYS A O 1
ATOM 1447 N N . VAL A 1 179 ? 13.055 -6.712 -1.404 1.00 95.25 179 VAL A N 1
ATOM 1448 C CA . VAL A 1 179 ? 11.937 -6.302 -2.263 1.00 95.25 179 VAL A CA 1
ATOM 1449 C C . VAL A 1 179 ? 11.923 -7.068 -3.591 1.00 95.25 179 VAL A C 1
ATOM 1451 O O . VAL A 1 179 ? 12.937 -7.156 -4.294 1.00 95.25 179 VAL A O 1
ATOM 1454 N N . SER A 1 180 ? 10.758 -7.621 -3.939 1.00 97.06 180 SER A N 1
ATOM 1455 C CA . SER A 1 180 ? 10.574 -8.361 -5.186 1.00 97.06 180 SER A CA 1
ATOM 1456 C C . SER A 1 180 ? 10.445 -7.429 -6.391 1.00 97.06 180 SER A C 1
ATOM 1458 O O . SER A 1 180 ? 9.997 -6.282 -6.278 1.00 97.06 180 SER A O 1
ATOM 1460 N N . LEU A 1 181 ? 10.814 -7.927 -7.572 1.00 97.56 181 LEU A N 1
ATOM 1461 C CA . LEU A 1 181 ? 10.638 -7.218 -8.837 1.00 97.56 181 LEU A CA 1
ATOM 1462 C C . LEU A 1 181 ? 9.152 -6.919 -9.094 1.00 97.56 181 LEU A C 1
ATOM 1464 O O . LEU A 1 181 ? 8.828 -5.839 -9.588 1.00 97.56 181 LEU A O 1
ATOM 1468 N N . HIS A 1 182 ? 8.258 -7.834 -8.702 1.00 96.44 182 HIS A N 1
ATOM 1469 C CA . HIS A 1 182 ? 6.810 -7.612 -8.703 1.00 96.44 182 HIS A CA 1
ATOM 1470 C C . HIS A 1 182 ? 6.419 -6.377 -7.882 1.00 96.44 182 HIS A C 1
ATOM 1472 O O . HIS A 1 182 ? 5.812 -5.449 -8.419 1.00 96.44 182 HIS A O 1
ATOM 1478 N N . THR A 1 183 ? 6.819 -6.342 -6.607 1.00 95.56 183 THR A N 1
ATOM 1479 C CA . THR A 1 183 ? 6.461 -5.261 -5.677 1.00 95.56 183 THR A CA 1
ATOM 1480 C C . THR A 1 183 ? 6.989 -3.913 -6.162 1.00 95.56 183 THR A C 1
ATOM 1482 O O . THR A 1 183 ? 6.244 -2.934 -6.197 1.00 95.56 183 THR A O 1
ATOM 1485 N N . ALA A 1 184 ? 8.255 -3.856 -6.589 1.00 96.06 184 ALA A N 1
ATOM 1486 C CA . ALA A 1 184 ? 8.845 -2.628 -7.116 1.00 96.06 184 ALA A CA 1
ATOM 1487 C C . ALA A 1 184 ? 8.130 -2.154 -8.392 1.00 96.06 184 ALA A C 1
ATOM 1489 O O . ALA A 1 184 ? 7.792 -0.978 -8.514 1.00 96.06 184 ALA A O 1
ATOM 1490 N N . GLY A 1 185 ? 7.850 -3.065 -9.327 1.00 96.19 185 GLY A N 1
ATOM 1491 C CA . GLY A 1 185 ? 7.121 -2.755 -10.553 1.00 96.19 185 GLY A CA 1
ATOM 1492 C C . GLY A 1 185 ? 5.731 -2.181 -10.288 1.00 96.19 185 GLY A C 1
ATOM 1493 O O . GLY A 1 185 ? 5.407 -1.100 -10.783 1.00 96.19 185 GLY A O 1
ATOM 1494 N N . GLU A 1 186 ? 4.927 -2.868 -9.474 1.00 95.31 186 GLU A N 1
ATOM 1495 C CA . GLU A 1 186 ? 3.572 -2.427 -9.129 1.00 95.31 186 GLU A CA 1
ATOM 1496 C C . GLU A 1 186 ? 3.572 -1.084 -8.399 1.00 95.31 186 GLU A C 1
ATOM 1498 O O . GLU A 1 186 ? 2.750 -0.223 -8.722 1.00 95.31 186 GLU A O 1
ATOM 1503 N N . PHE A 1 187 ? 4.528 -0.864 -7.494 1.00 95.31 187 PHE A N 1
ATOM 1504 C CA . PHE A 1 187 ? 4.670 0.406 -6.795 1.00 95.31 187 PHE A CA 1
ATOM 1505 C C . PHE A 1 187 ? 4.793 1.587 -7.759 1.00 95.31 187 PHE A C 1
ATOM 1507 O O . PHE A 1 187 ? 3.964 2.500 -7.752 1.00 95.31 187 PHE A O 1
ATOM 1514 N N . PHE A 1 188 ? 5.789 1.549 -8.647 1.00 94.81 188 PHE A N 1
ATOM 1515 C CA . PHE A 1 188 ? 6.013 2.645 -9.587 1.00 94.81 188 PHE A CA 1
ATOM 1516 C C . PHE A 1 188 ? 4.898 2.751 -10.625 1.00 94.81 188 PHE A C 1
ATOM 1518 O O . PHE A 1 188 ? 4.540 3.864 -11.013 1.00 94.81 188 PHE A O 1
ATOM 1525 N N . ARG A 1 189 ? 4.293 1.624 -11.036 1.00 96.25 189 ARG A N 1
ATOM 1526 C CA . ARG A 1 189 ? 3.125 1.640 -11.925 1.00 96.25 189 ARG A CA 1
ATOM 1527 C C . ARG A 1 189 ? 2.026 2.497 -11.333 1.00 96.25 189 ARG A C 1
ATOM 1529 O O . ARG A 1 189 ? 1.450 3.312 -12.037 1.00 96.25 189 ARG A O 1
ATOM 1536 N N . LYS A 1 190 ? 1.707 2.289 -10.061 1.00 95.38 190 LYS A N 1
ATOM 1537 C CA . LYS A 1 190 ? 0.557 2.921 -9.423 1.00 95.38 190 LYS A CA 1
ATOM 1538 C C . LYS A 1 190 ? 0.872 4.349 -8.975 1.00 95.38 190 LYS A C 1
ATOM 1540 O O . LYS A 1 190 ? 0.009 5.210 -9.099 1.00 95.38 190 LYS A O 1
ATOM 1545 N N . GLN A 1 191 ? 2.125 4.644 -8.617 1.00 94.31 191 GLN A N 1
ATOM 1546 C CA . GLN A 1 191 ? 2.594 6.023 -8.459 1.00 94.31 191 GLN A CA 1
ATOM 1547 C C . GLN A 1 191 ? 2.418 6.840 -9.750 1.00 94.31 191 GLN A C 1
ATOM 1549 O O . GLN A 1 191 ? 2.002 7.994 -9.701 1.00 94.31 191 GLN A O 1
ATOM 1554 N N . LEU A 1 192 ? 2.729 6.256 -10.912 1.00 94.69 192 LEU A N 1
ATOM 1555 C CA . LEU A 1 192 ? 2.742 6.956 -12.204 1.00 94.69 192 LEU A CA 1
ATOM 1556 C C . LEU A 1 192 ? 1.441 6.816 -13.007 1.00 94.69 192 LEU A C 1
ATOM 1558 O O . LEU A 1 192 ? 1.227 7.559 -13.963 1.00 94.69 192 LEU A O 1
ATOM 1562 N N . ILE A 1 193 ? 0.579 5.861 -12.657 1.00 95.62 193 ILE A N 1
ATOM 1563 C CA . ILE A 1 193 ? -0.639 5.516 -13.394 1.00 95.62 193 ILE A CA 1
ATOM 1564 C C . ILE A 1 193 ? -1.744 5.178 -12.390 1.00 95.62 193 ILE A C 1
ATOM 1566 O O . ILE A 1 193 ? -1.941 4.021 -12.018 1.00 95.62 193 ILE A O 1
ATOM 1570 N N . THR A 1 194 ? -2.506 6.198 -12.001 1.00 96.06 194 THR A N 1
ATOM 1571 C CA . THR A 1 194 ? -3.626 6.075 -11.062 1.00 96.06 194 THR A CA 1
ATOM 1572 C C . THR A 1 194 ? -4.748 7.069 -11.376 1.00 96.06 194 THR A C 1
ATOM 1574 O O . THR A 1 194 ? -4.514 8.077 -12.050 1.00 96.06 194 THR A O 1
ATOM 1577 N N . LYS A 1 195 ? -5.968 6.740 -10.941 1.00 95.56 195 LYS A N 1
ATOM 1578 C CA . LYS A 1 195 ? -7.201 7.537 -11.026 1.00 95.56 195 LYS A CA 1
ATOM 1579 C C . LYS A 1 195 ? -8.174 7.061 -9.932 1.00 95.56 195 LYS A C 1
ATOM 1581 O O . LYS A 1 195 ? -8.248 5.848 -9.751 1.00 95.56 195 LYS A O 1
ATOM 1586 N N . PRO A 1 196 ? -9.010 7.938 -9.344 1.00 96.19 196 PRO A N 1
ATOM 1587 C CA . PRO A 1 196 ? -9.187 9.358 -9.671 1.00 96.19 196 PRO A CA 1
ATOM 1588 C C . PRO A 1 196 ? -8.076 10.256 -9.106 1.00 96.19 196 PRO A C 1
ATOM 1590 O O . PRO A 1 196 ? -7.114 9.784 -8.512 1.00 96.19 196 PRO A O 1
ATOM 1593 N N . VAL A 1 197 ? -8.194 11.557 -9.371 1.00 97.44 197 VAL A N 1
ATOM 1594 C CA . VAL A 1 197 ? -7.384 12.602 -8.734 1.00 97.44 197 VAL A CA 1
ATOM 1595 C C . VAL A 1 197 ? -8.069 13.017 -7.432 1.00 97.44 197 VAL A C 1
ATOM 1597 O O . VAL A 1 197 ? -9.286 13.202 -7.419 1.00 97.44 197 VAL A O 1
ATOM 1600 N N . HIS A 1 198 ? -7.286 13.205 -6.377 1.00 98.00 198 HIS A N 1
ATOM 1601 C CA . HIS A 1 198 ? -7.733 13.646 -5.057 1.00 98.00 198 HIS A CA 1
ATOM 1602 C C . HIS A 1 198 ? -7.606 15.164 -4.939 1.00 98.00 198 HIS A C 1
ATOM 1604 O O . HIS A 1 198 ? -6.543 15.711 -5.218 1.00 98.00 198 HIS A O 1
ATOM 1610 N N . ARG A 1 199 ? -8.693 15.866 -4.609 1.00 97.75 199 ARG A N 1
ATOM 1611 C CA . ARG A 1 199 ? -8.704 17.334 -4.493 1.00 97.75 199 ARG A CA 1
ATOM 1612 C C . ARG A 1 199 ? -8.536 17.741 -3.038 1.00 97.75 199 ARG A C 1
ATOM 1614 O O . ARG A 1 199 ? -9.079 17.076 -2.165 1.00 97.75 199 ARG A O 1
ATOM 1621 N N . HIS A 1 200 ? -7.810 18.824 -2.813 1.00 97.06 200 HIS A N 1
ATOM 1622 C CA . HIS A 1 200 ? -7.626 19.432 -1.504 1.00 97.06 200 HIS A CA 1
ATOM 1623 C C . HIS A 1 200 ? -7.925 20.925 -1.608 1.00 97.06 200 HIS A C 1
ATOM 1625 O O . HIS A 1 200 ? -7.492 21.589 -2.559 1.00 97.06 200 HIS A O 1
ATOM 1631 N N . GLU A 1 201 ? -8.673 21.434 -0.636 1.00 95.06 201 GLU A N 1
ATOM 1632 C CA . GLU A 1 201 ? -9.044 22.843 -0.559 1.00 95.06 201 GLU A CA 1
ATOM 1633 C C . GLU A 1 201 ? -7.835 23.739 -0.245 1.00 95.06 201 GLU A C 1
ATOM 1635 O O . GLU A 1 201 ? -6.730 23.271 0.042 1.00 95.06 201 GLU A O 1
ATOM 1640 N N . ALA A 1 202 ? -8.032 25.052 -0.363 1.00 95.81 202 ALA A N 1
ATOM 1641 C CA . ALA A 1 202 ? -7.019 26.022 0.033 1.00 95.81 202 ALA A CA 1
ATOM 1642 C C . ALA A 1 202 ? -6.840 26.028 1.559 1.00 95.81 202 ALA A C 1
ATOM 1644 O O . ALA A 1 202 ? -7.811 25.911 2.305 1.00 95.81 202 ALA A O 1
ATOM 1645 N N . ASP A 1 203 ? -5.602 26.217 2.008 1.00 91.88 203 ASP A N 1
ATOM 1646 C CA . ASP A 1 203 ? -5.238 26.296 3.420 1.00 91.88 203 ASP A CA 1
ATOM 1647 C C . ASP A 1 203 ? -4.155 27.362 3.647 1.00 91.88 203 ASP A C 1
ATOM 1649 O O . ASP A 1 203 ? -3.790 28.113 2.739 1.00 91.88 203 ASP A O 1
ATOM 1653 N N . GLU A 1 204 ? -3.656 27.464 4.878 1.00 91.19 204 GLU A N 1
ATOM 1654 C CA . GLU A 1 204 ? -2.613 28.430 5.248 1.00 91.19 204 GLU A CA 1
ATOM 1655 C C . GLU A 1 204 ? -1.305 28.256 4.456 1.00 91.19 204 GLU A C 1
ATOM 1657 O O . GLU A 1 204 ? -0.568 29.224 4.269 1.00 91.19 204 GLU A O 1
ATOM 1662 N N . ASP A 1 205 ? -1.063 27.057 3.918 1.00 89.88 205 ASP A N 1
ATOM 1663 C CA . ASP A 1 205 ? 0.123 26.723 3.132 1.00 89.88 205 ASP A CA 1
ATOM 1664 C C . ASP A 1 205 ? -0.043 27.047 1.630 1.00 89.88 205 ASP A C 1
ATOM 1666 O O . ASP A 1 205 ? 0.895 26.862 0.847 1.00 89.88 205 ASP A O 1
ATOM 1670 N N . GLY A 1 206 ? -1.217 27.525 1.186 1.00 94.50 206 GLY A N 1
ATOM 1671 C CA . GLY A 1 206 ? -1.415 28.054 -0.167 1.00 94.50 206 GLY A CA 1
ATOM 1672 C C . GLY A 1 206 ? -2.767 27.737 -0.831 1.00 94.50 206 GLY A C 1
ATOM 1673 O O . GLY A 1 206 ? -3.738 27.347 -0.182 1.00 94.50 206 GLY A O 1
ATOM 1674 N N . PRO A 1 207 ? -2.864 27.874 -2.167 1.00 97.25 207 PRO A N 1
ATOM 1675 C CA . PRO A 1 207 ? -4.114 27.649 -2.892 1.00 97.25 207 PRO A CA 1
ATOM 1676 C C . PRO A 1 207 ? -4.520 26.168 -2.916 1.00 97.25 207 PRO A C 1
ATOM 1678 O O . PRO A 1 207 ? -3.697 25.279 -2.662 1.00 97.25 207 PRO A O 1
ATOM 1681 N N . ALA A 1 208 ? -5.783 25.921 -3.279 1.00 97.44 208 ALA A N 1
ATOM 1682 C CA . ALA A 1 208 ? -6.318 24.586 -3.528 1.00 97.44 208 ALA A CA 1
ATOM 1683 C C . ALA A 1 208 ? -5.469 23.832 -4.561 1.00 97.44 208 ALA A C 1
ATOM 1685 O O . ALA A 1 208 ? -4.918 24.419 -5.500 1.00 97.44 208 ALA A O 1
ATOM 1686 N N . TRP A 1 209 ? -5.357 22.520 -4.388 1.00 96.50 209 TRP A N 1
ATOM 1687 C CA . TRP A 1 209 ? -4.453 21.681 -5.166 1.00 96.50 209 TRP A CA 1
ATOM 1688 C C . TRP A 1 209 ? -5.025 20.274 -5.352 1.00 96.50 209 TRP A C 1
ATOM 1690 O O . TRP A 1 209 ? -6.115 19.948 -4.879 1.00 96.50 209 TRP A O 1
ATOM 1700 N N . ALA A 1 210 ? -4.324 19.439 -6.118 1.00 96.69 210 ALA A N 1
ATOM 1701 C CA . ALA A 1 210 ? -4.794 18.098 -6.416 1.00 96.69 210 ALA A CA 1
ATOM 1702 C C . ALA A 1 210 ? -3.654 17.071 -6.456 1.00 96.69 210 ALA A C 1
ATOM 1704 O O . ALA A 1 210 ? -2.623 17.298 -7.093 1.00 96.69 210 ALA A O 1
ATOM 1705 N N . GLN A 1 211 ? -3.860 15.923 -5.811 1.00 96.50 211 GLN A N 1
ATOM 1706 C CA . GLN A 1 211 ? -2.963 14.775 -5.851 1.00 96.50 211 GLN A CA 1
ATOM 1707 C C . GLN A 1 211 ? -3.405 13.809 -6.956 1.00 96.50 211 GLN A C 1
ATOM 1709 O O . GLN A 1 211 ? -4.413 13.110 -6.850 1.00 96.50 211 GLN A O 1
ATOM 1714 N N . GLY A 1 212 ? -2.648 13.783 -8.049 1.00 95.69 212 GLY A N 1
ATOM 1715 C CA . GLY A 1 212 ? -2.853 12.865 -9.167 1.00 95.69 212 GLY A CA 1
ATOM 1716 C C . GLY A 1 212 ? -1.641 11.976 -9.423 1.00 95.69 212 GLY A C 1
ATOM 1717 O O . GLY A 1 212 ? -0.656 11.992 -8.685 1.00 95.69 212 GLY A O 1
ATOM 1718 N N . ALA A 1 213 ? -1.697 11.211 -10.511 1.00 95.12 213 ALA A N 1
ATOM 1719 C CA . ALA A 1 213 ? -0.583 10.380 -10.949 1.00 95.12 213 ALA A CA 1
ATOM 1720 C C . ALA A 1 213 ? 0.724 11.187 -11.073 1.00 95.12 213 ALA A C 1
ATOM 1722 O O . ALA A 1 213 ? 0.762 12.247 -11.695 1.00 95.12 213 ALA A O 1
ATOM 1723 N N . GLY A 1 214 ? 1.798 10.666 -10.481 1.00 92.06 214 GLY A N 1
ATOM 1724 C CA . GLY A 1 214 ? 3.119 11.287 -10.457 1.00 92.06 214 GLY A CA 1
ATOM 1725 C C . GLY A 1 214 ? 3.308 12.379 -9.401 1.00 92.06 214 GLY A C 1
ATOM 1726 O O . GLY A 1 214 ? 4.444 12.796 -9.210 1.00 92.06 214 GLY A O 1
ATOM 1727 N N . ILE A 1 215 ? 2.261 12.817 -8.697 1.00 92.56 215 ILE A N 1
ATOM 1728 C CA . ILE A 1 215 ? 2.383 13.817 -7.625 1.00 92.56 215 ILE A CA 1
ATOM 1729 C C . ILE A 1 215 ? 2.954 13.178 -6.348 1.00 92.56 215 ILE A C 1
ATOM 1731 O O . ILE A 1 215 ? 2.747 11.988 -6.094 1.00 92.56 215 ILE A O 1
ATOM 1735 N N . GLY A 1 216 ? 3.702 13.971 -5.572 1.00 91.81 216 GLY A N 1
ATOM 1736 C CA . GLY A 1 216 ? 4.364 13.562 -4.330 1.00 91.81 216 GLY A CA 1
ATOM 1737 C C . GLY A 1 216 ? 3.418 13.006 -3.260 1.00 91.81 216 GLY A C 1
ATOM 1738 O O . GLY A 1 216 ? 2.192 13.073 -3.372 1.00 91.81 216 GLY A O 1
ATOM 1739 N N . TRP A 1 217 ? 4.009 12.414 -2.226 1.00 93.38 217 TRP A N 1
ATOM 1740 C CA . TRP A 1 217 ? 3.279 11.724 -1.161 1.00 93.38 217 TRP A CA 1
ATOM 1741 C C . TRP A 1 217 ? 2.885 12.689 -0.051 1.00 93.38 217 TRP A C 1
ATOM 1743 O O . TRP A 1 217 ? 3.604 13.650 0.220 1.00 93.38 217 TRP A O 1
ATOM 1753 N N . LEU A 1 218 ? 1.758 12.408 0.595 1.00 95.44 218 LEU A N 1
ATOM 1754 C CA . LEU A 1 218 ? 1.282 13.156 1.755 1.00 95.44 218 LEU A CA 1
ATOM 1755 C C . LEU A 1 218 ? 1.780 12.482 3.031 1.00 95.44 218 LEU A C 1
ATOM 1757 O O . LEU A 1 218 ? 1.877 11.253 3.086 1.00 95.44 218 LEU A O 1
ATOM 1761 N N . LEU A 1 219 ? 2.056 13.278 4.056 1.00 94.44 219 LEU A N 1
ATOM 1762 C CA . LEU A 1 219 ? 2.296 12.833 5.427 1.00 94.44 219 LEU A CA 1
ATOM 1763 C C . LEU A 1 219 ? 1.191 13.355 6.342 1.00 94.44 219 LEU A C 1
ATOM 1765 O O . LEU A 1 219 ? 0.376 14.174 5.930 1.00 94.44 219 LEU A O 1
ATOM 1769 N N . PHE A 1 220 ? 1.188 12.923 7.600 1.00 95.44 220 PHE A N 1
ATOM 1770 C CA . PHE A 1 220 ? 0.443 13.638 8.629 1.00 95.44 220 PHE A CA 1
ATOM 1771 C C . PHE A 1 220 ? 1.217 14.874 9.094 1.00 95.44 220 PHE A C 1
ATOM 1773 O O . PHE A 1 220 ? 2.439 14.835 9.237 1.00 95.44 220 PHE A O 1
ATOM 1780 N N . LYS A 1 221 ? 0.493 15.964 9.374 1.00 94.19 221 LYS A N 1
ATOM 1781 C CA . LYS A 1 221 ? 1.023 17.204 9.972 1.00 94.19 221 LYS A CA 1
ATOM 1782 C C . LYS A 1 221 ? 1.469 17.016 11.438 1.00 94.19 221 LYS A C 1
ATOM 1784 O O . LYS A 1 221 ? 2.042 17.928 12.027 1.00 94.19 221 LYS A O 1
ATOM 1789 N N . GLY A 1 222 ? 1.231 15.844 12.027 1.00 94.25 222 GLY A N 1
ATOM 1790 C CA . GLY A 1 222 ? 1.666 15.479 13.372 1.00 94.25 222 GLY A CA 1
ATOM 1791 C C . GLY A 1 222 ? 1.669 13.962 13.596 1.00 94.25 222 GLY A C 1
ATOM 1792 O O . GLY A 1 222 ? 1.542 13.206 12.633 1.00 94.25 222 GLY A O 1
ATOM 1793 N N . PRO A 1 223 ? 1.838 13.501 14.850 1.00 95.56 223 PRO A N 1
ATOM 1794 C CA . PRO A 1 223 ? 2.053 12.087 15.156 1.00 95.56 223 PRO A CA 1
ATOM 1795 C C . PRO A 1 223 ? 0.875 11.215 14.720 1.00 95.56 223 PRO A C 1
ATOM 1797 O O . PRO A 1 223 ? -0.273 11.506 15.056 1.00 95.56 223 PRO A O 1
ATOM 1800 N N . SER A 1 224 ? 1.156 10.115 14.028 1.00 95.62 224 SER A N 1
ATOM 1801 C CA . SER A 1 224 ? 0.153 9.265 13.376 1.00 95.62 224 SER A CA 1
ATOM 1802 C C . SER A 1 224 ? -0.945 8.748 14.315 1.00 95.62 224 SER A C 1
ATOM 1804 O O . SER A 1 224 ? -2.119 8.709 13.939 1.00 95.62 224 SER A O 1
ATOM 1806 N N . SER A 1 225 ? -0.610 8.394 15.562 1.00 96.12 225 SER A N 1
ATOM 1807 C CA . SER A 1 225 ? -1.615 7.974 16.551 1.00 96.12 225 SER A CA 1
ATOM 1808 C C . SER A 1 225 ? -2.545 9.116 16.942 1.00 96.12 225 SER A C 1
ATOM 1810 O O . SER A 1 225 ? -3.749 8.919 17.045 1.00 96.12 225 SER A O 1
ATOM 1812 N N . GLU A 1 226 ? -2.014 10.322 17.119 1.00 96.38 226 GLU A N 1
ATOM 1813 C CA . GLU A 1 226 ? -2.802 11.497 17.496 1.00 96.38 226 GLU A CA 1
ATOM 1814 C C . GLU A 1 226 ? -3.634 12.019 16.326 1.00 96.38 226 GLU A C 1
ATOM 1816 O O . GLU A 1 226 ? -4.764 12.457 16.532 1.00 96.38 226 GLU A O 1
ATOM 1821 N N . TYR A 1 227 ? -3.088 11.943 15.110 1.00 97.06 227 TYR A N 1
ATOM 1822 C CA . TYR A 1 227 ? -3.690 12.550 13.930 1.00 97.06 227 TYR A CA 1
ATOM 1823 C C . TYR A 1 227 ? -4.664 11.630 13.194 1.00 97.06 227 TYR A C 1
ATOM 1825 O O . TYR A 1 227 ? -5.567 12.121 12.519 1.00 97.06 227 TYR A O 1
ATOM 1833 N N . TRP A 1 228 ? -4.517 10.309 13.347 1.00 97.62 228 TRP A N 1
ATOM 1834 C CA . TRP A 1 228 ? -5.371 9.340 12.668 1.00 97.62 228 TRP A CA 1
ATOM 1835 C C . TRP A 1 228 ? -6.071 8.368 13.610 1.00 97.62 228 TRP A C 1
ATOM 1837 O O . TRP A 1 228 ? -7.300 8.290 13.607 1.00 97.62 228 TRP A O 1
ATOM 1847 N N . PHE A 1 229 ? -5.326 7.630 14.435 1.00 97.88 229 PHE A N 1
ATOM 1848 C CA . PHE A 1 229 ? -5.924 6.521 15.184 1.00 97.88 229 PHE A CA 1
ATOM 1849 C C . PHE A 1 229 ? -6.781 6.962 16.365 1.00 97.88 229 PHE A C 1
ATOM 1851 O O . PHE A 1 229 ? -7.849 6.392 16.560 1.00 97.88 229 PHE A O 1
ATOM 1858 N N . ASN A 1 230 ? -6.377 7.980 17.122 1.00 97.88 230 ASN A N 1
ATOM 1859 C CA . ASN A 1 230 ? -7.154 8.464 18.262 1.00 97.88 230 ASN A CA 1
ATOM 1860 C C . ASN A 1 230 ? -8.517 9.036 17.823 1.00 97.88 230 ASN A C 1
ATOM 1862 O O . ASN A 1 230 ? -9.526 8.618 18.398 1.00 97.88 230 ASN A O 1
ATOM 1866 N N . PRO A 1 231 ? -8.604 9.915 16.797 1.00 98.44 231 PRO A N 1
ATOM 1867 C CA . PRO A 1 231 ? -9.897 10.358 16.276 1.00 98.44 231 PRO A CA 1
ATOM 1868 C C . PRO A 1 231 ? -10.727 9.203 15.709 1.00 98.44 231 PRO A C 1
ATOM 1870 O O . PRO A 1 231 ? -11.931 9.138 15.943 1.00 98.44 231 PRO A O 1
ATOM 1873 N N . TRP A 1 232 ? -10.092 8.250 15.018 1.00 98.62 232 TRP A N 1
ATOM 1874 C CA . TRP A 1 232 ? -10.799 7.112 14.433 1.00 98.62 232 TRP A CA 1
ATOM 1875 C C . TRP A 1 232 ? -11.375 6.163 15.489 1.00 98.62 232 TRP A C 1
ATOM 1877 O O . TRP A 1 232 ? -12.539 5.783 15.396 1.00 98.62 232 TRP A O 1
ATOM 1887 N N . VAL A 1 233 ? -10.602 5.806 16.517 1.00 98.69 233 VAL A N 1
ATOM 1888 C CA . VAL A 1 233 ? -11.082 4.975 17.633 1.00 98.69 233 VAL A CA 1
ATOM 1889 C C . VAL A 1 233 ? -12.236 5.670 18.346 1.00 98.69 233 VAL A C 1
ATOM 1891 O O . VAL A 1 233 ? -13.279 5.045 18.513 1.00 98.69 233 VAL A O 1
ATOM 1894 N N . ARG A 1 234 ? -12.100 6.966 18.666 1.00 98.50 234 ARG A N 1
ATOM 1895 C CA . ARG A 1 234 ? -13.178 7.754 19.283 1.00 98.50 234 ARG A CA 1
ATOM 1896 C C . ARG A 1 234 ? -14.450 7.721 18.436 1.00 98.50 234 ARG A C 1
ATOM 1898 O O . ARG A 1 234 ? -15.516 7.400 18.948 1.00 98.50 234 ARG A O 1
ATOM 1905 N N . TYR A 1 235 ? -14.327 7.986 17.136 1.00 98.56 235 TYR A N 1
ATOM 1906 C CA . TYR A 1 235 ? -15.449 7.922 16.202 1.00 98.56 235 TYR A CA 1
ATOM 1907 C C . TYR A 1 235 ? -16.124 6.542 16.211 1.00 98.56 235 TYR A C 1
ATOM 1909 O O . TYR A 1 235 ? -17.347 6.443 16.260 1.00 98.56 235 TYR A O 1
ATOM 1917 N N . LEU A 1 236 ? -15.346 5.457 16.195 1.00 98.75 236 LEU A N 1
ATOM 1918 C CA . LEU A 1 236 ? -15.892 4.101 16.218 1.00 98.75 236 LEU A CA 1
ATOM 1919 C C . LEU A 1 236 ? -16.580 3.767 17.550 1.00 98.75 236 LEU A C 1
ATOM 1921 O O . LEU A 1 236 ? -17.637 3.136 17.535 1.00 98.75 236 LEU A O 1
ATOM 1925 N N . GLU A 1 237 ? -16.026 4.199 18.683 1.00 98.69 237 GLU A N 1
ATOM 1926 C CA . GLU A 1 237 ? -16.654 4.053 20.003 1.00 98.69 237 GLU A CA 1
ATOM 1927 C C . GLU A 1 237 ? -17.994 4.794 20.071 1.00 98.69 237 GLU A C 1
ATOM 1929 O O . GLU A 1 237 ? -18.994 4.214 20.495 1.00 98.69 237 GLU A O 1
ATOM 1934 N N . GLU A 1 238 ? -18.056 6.027 19.560 1.00 98.19 238 GLU A N 1
ATOM 1935 C CA . GLU A 1 238 ? -19.296 6.808 19.446 1.00 98.19 238 GLU A CA 1
ATOM 1936 C C . GLU A 1 238 ? -20.343 6.122 18.552 1.00 98.19 238 GLU A C 1
ATOM 1938 O O . GLU A 1 238 ? -21.544 6.216 18.809 1.00 98.19 238 GLU A O 1
ATOM 1943 N N . LYS A 1 239 ? -19.907 5.384 17.521 1.00 98.25 239 LYS A N 1
ATOM 1944 C CA . LYS A 1 239 ? -20.786 4.546 16.685 1.00 98.25 239 LYS A CA 1
ATOM 1945 C C . LYS A 1 239 ? -21.177 3.215 17.337 1.00 98.25 239 LYS A C 1
ATOM 1947 O O . LYS A 1 239 ? -22.001 2.497 16.775 1.00 98.25 239 LYS A O 1
ATOM 1952 N N . GLY A 1 240 ? -20.638 2.885 18.509 1.00 98.25 240 GLY A N 1
ATOM 1953 C CA . GLY A 1 240 ? -20.987 1.688 19.276 1.00 98.25 240 GLY A CA 1
ATOM 1954 C C . GLY A 1 240 ? -20.042 0.497 19.092 1.00 98.25 240 GLY A C 1
ATOM 1955 O O . GLY A 1 240 ? -20.380 -0.614 19.511 1.00 98.25 240 GLY A O 1
ATOM 1956 N N . VAL A 1 241 ? -18.862 0.687 18.490 1.00 98.81 241 VAL A N 1
ATOM 1957 C CA . VAL A 1 241 ? -17.804 -0.335 18.496 1.00 98.81 241 VAL A CA 1
ATOM 1958 C C . VAL A 1 241 ? -17.250 -0.476 19.912 1.00 98.81 241 VAL A C 1
ATOM 1960 O O . VAL A 1 241 ? -16.902 0.507 20.558 1.00 98.81 241 VAL A O 1
ATOM 1963 N N . ARG A 1 242 ? -17.125 -1.715 20.397 1.00 98.69 242 ARG A N 1
ATOM 1964 C CA . ARG A 1 242 ? -16.524 -1.999 21.710 1.00 98.69 242 ARG A CA 1
ATOM 1965 C C . ARG A 1 242 ? -15.072 -2.428 21.555 1.00 98.69 242 ARG A C 1
ATOM 1967 O O . ARG A 1 242 ? -14.813 -3.457 20.931 1.00 98.69 242 ARG A O 1
ATOM 1974 N N . PHE A 1 243 ? -14.146 -1.689 22.156 1.00 98.75 243 PHE A N 1
ATOM 1975 C CA . PHE A 1 243 ? -12.728 -2.039 22.163 1.00 98.75 243 PHE A CA 1
ATOM 1976 C C . PHE A 1 243 ? -12.325 -2.781 23.439 1.00 98.75 243 PHE A C 1
ATOM 1978 O O . PHE A 1 243 ? -12.700 -2.416 24.552 1.00 98.75 243 PHE A O 1
ATOM 1985 N N . PHE A 1 244 ? -11.522 -3.827 23.265 1.00 98.50 244 PHE A N 1
ATOM 1986 C CA . PHE A 1 244 ? -10.946 -4.638 24.328 1.00 98.50 244 PHE A CA 1
ATOM 1987 C C . PHE A 1 244 ? -9.4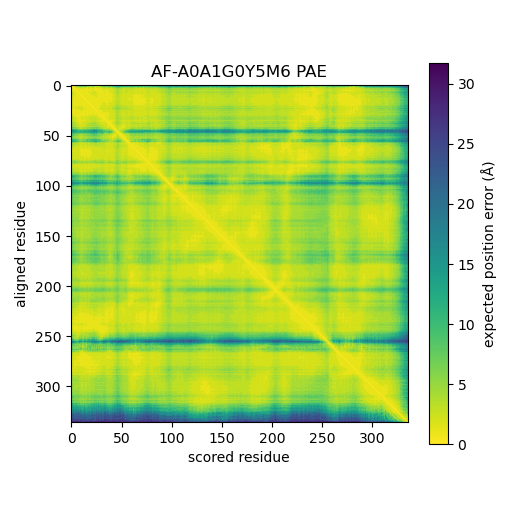22 -4.645 24.188 1.00 98.50 244 PHE A C 1
ATOM 1989 O O . PHE A 1 244 ? -8.846 -5.457 23.463 1.00 98.50 244 PHE A O 1
ATOM 1996 N N . TRP A 1 245 ? -8.778 -3.724 24.896 1.00 98.31 245 TRP A N 1
ATOM 1997 C CA . TRP A 1 245 ? -7.326 -3.545 24.902 1.00 98.31 245 TRP A CA 1
ATOM 1998 C C . TRP A 1 245 ? -6.613 -4.559 25.800 1.00 98.31 245 TRP A C 1
ATOM 2000 O O . TRP A 1 245 ? -7.204 -5.098 26.742 1.00 98.31 245 TRP A O 1
ATOM 2010 N N . LYS A 1 246 ? -5.317 -4.783 25.550 1.00 98.00 246 LYS A N 1
ATOM 2011 C CA . LYS A 1 246 ? -4.484 -5.761 26.276 1.00 98.00 246 LYS A CA 1
ATOM 2012 C C . LYS A 1 246 ? -5.089 -7.174 26.274 1.00 98.00 246 LYS A C 1
ATOM 2014 O O . LYS A 1 246 ? -5.013 -7.903 27.267 1.00 98.00 246 LYS A O 1
ATOM 2019 N N . LYS A 1 247 ? -5.728 -7.561 25.167 1.00 97.44 247 LYS A N 1
ATOM 2020 C CA . LYS A 1 247 ? -6.332 -8.880 24.945 1.00 97.44 247 LYS A CA 1
ATOM 2021 C C . LYS A 1 247 ? -5.677 -9.566 23.755 1.00 97.44 247 LYS A C 1
ATOM 2023 O O . LYS A 1 247 ? -6.087 -9.407 22.610 1.00 97.44 247 LYS A O 1
ATOM 2028 N N . SER A 1 248 ? -4.665 -10.369 24.053 1.00 94.69 248 SER A N 1
ATOM 2029 C CA . SER A 1 248 ? -3.957 -11.151 23.043 1.00 94.69 248 SER A CA 1
ATOM 2030 C C . SER A 1 248 ? -4.773 -12.360 22.593 1.00 94.69 248 SER A C 1
ATOM 2032 O O . SER A 1 248 ? -5.222 -13.162 23.414 1.00 94.69 248 SER A O 1
ATOM 2034 N N . LEU A 1 249 ? -4.904 -12.528 21.278 1.00 92.69 249 LEU A N 1
ATOM 2035 C CA . LEU A 1 249 ? -5.358 -13.775 20.670 1.00 92.69 249 LEU A CA 1
ATOM 2036 C C . LEU A 1 249 ? -4.200 -14.781 20.691 1.00 92.69 249 LEU A C 1
ATOM 2038 O O . LEU A 1 249 ? -3.178 -14.561 20.047 1.00 92.69 249 LEU A O 1
ATOM 2042 N N . THR A 1 250 ? -4.341 -15.871 21.444 1.00 92.94 250 THR A N 1
ATOM 2043 C CA . THR A 1 250 ? -3.272 -16.873 21.619 1.00 92.94 250 THR A CA 1
ATOM 2044 C C . THR A 1 250 ? -3.366 -18.039 20.642 1.00 92.94 250 THR A C 1
ATOM 2046 O O . THR A 1 250 ? -2.354 -18.664 20.336 1.00 92.94 250 THR A O 1
ATOM 2049 N N . LYS A 1 251 ? -4.570 -18.341 20.146 1.00 91.00 251 LYS A N 1
ATOM 2050 C CA . LYS A 1 251 ? -4.819 -19.431 19.202 1.00 91.00 251 LYS A CA 1
ATOM 2051 C C . LYS A 1 251 ? -6.015 -19.101 18.314 1.00 91.00 251 LYS A C 1
ATOM 2053 O O . LYS A 1 251 ? -7.055 -18.681 18.815 1.00 91.00 251 LYS A O 1
ATOM 2058 N N . LEU A 1 252 ? -5.863 -19.327 17.011 1.00 87.00 252 LEU A N 1
ATOM 2059 C CA . LEU A 1 252 ? -6.929 -19.238 16.017 1.00 87.00 252 LEU A CA 1
ATOM 2060 C C . LEU A 1 252 ? -6.801 -20.421 15.060 1.00 87.00 252 LEU A C 1
ATOM 2062 O O . LEU A 1 252 ? -5.773 -20.576 14.406 1.00 87.00 252 LEU A O 1
ATOM 2066 N N . GLU A 1 253 ? -7.837 -21.246 14.984 1.00 86.19 253 GLU A N 1
ATOM 2067 C CA . GLU A 1 253 ? -7.952 -22.310 13.987 1.00 86.19 253 GLU A CA 1
ATOM 2068 C C . GLU A 1 253 ? -8.882 -21.812 12.881 1.00 86.19 253 GLU A C 1
ATOM 2070 O O . GLU A 1 253 ? -10.010 -21.403 13.155 1.00 86.19 253 GLU A O 1
ATOM 2075 N N . PHE A 1 254 ? -8.392 -21.771 11.642 1.00 82.50 254 PHE A N 1
ATOM 2076 C CA . PHE A 1 254 ? -9.154 -21.268 10.503 1.00 82.50 254 PHE A CA 1
ATOM 2077 C C . PHE A 1 254 ? -8.696 -21.933 9.203 1.00 82.50 254 PHE A C 1
ATOM 2079 O O . PHE A 1 254 ? -7.520 -22.255 9.043 1.00 82.50 254 PHE A O 1
ATOM 2086 N N . ASP A 1 255 ? -9.618 -22.089 8.254 1.00 70.12 255 ASP A N 1
ATOM 2087 C CA . ASP A 1 255 ? -9.389 -22.768 6.969 1.00 70.12 255 ASP A CA 1
ATOM 2088 C C . ASP A 1 255 ? -8.812 -21.827 5.883 1.00 70.12 255 ASP A C 1
ATOM 2090 O O . ASP A 1 255 ? -9.236 -21.800 4.732 1.00 70.12 255 ASP A O 1
ATOM 2094 N N . GLY A 1 256 ? -7.851 -20.977 6.268 1.00 59.84 256 GLY A N 1
ATOM 2095 C CA . GLY A 1 256 ? -6.932 -20.326 5.323 1.00 59.84 256 GLY A CA 1
ATOM 2096 C C . GLY A 1 256 ? -7.503 -19.314 4.315 1.00 59.84 256 GLY A C 1
ATOM 2097 O O . GLY A 1 256 ? -6.961 -19.191 3.215 1.00 59.84 256 GLY A O 1
ATOM 2098 N N . ALA A 1 257 ? -8.552 -18.549 4.635 1.00 68.56 257 ALA A N 1
ATOM 2099 C CA . ALA A 1 257 ? -9.033 -17.498 3.733 1.00 68.56 257 ALA A CA 1
ATOM 2100 C C . ALA A 1 257 ? -8.223 -16.191 3.872 1.00 68.56 257 ALA A C 1
ATOM 2102 O O . ALA A 1 257 ? -8.249 -15.535 4.912 1.00 68.56 257 ALA A O 1
ATOM 2103 N N . HIS A 1 258 ? -7.556 -15.771 2.793 1.00 78.81 258 HIS A N 1
ATOM 2104 C CA . HIS A 1 258 ? -6.900 -14.462 2.693 1.00 78.81 258 HIS A CA 1
ATOM 2105 C C . HIS A 1 258 ? -7.674 -13.533 1.756 1.00 78.81 258 HIS A C 1
ATOM 2107 O O . HIS A 1 258 ? -8.099 -13.933 0.667 1.00 78.81 258 HIS A O 1
ATOM 2113 N N . THR A 1 259 ? -7.818 -12.265 2.142 1.00 83.06 259 THR A N 1
ATOM 2114 C CA . THR A 1 259 ? -8.399 -11.249 1.262 1.00 83.06 259 THR A CA 1
ATOM 2115 C C . THR A 1 259 ? -7.439 -10.948 0.112 1.00 83.06 259 THR A C 1
ATOM 2117 O O . THR A 1 259 ? -6.281 -10.585 0.304 1.00 83.06 259 THR A O 1
ATOM 2120 N N . LYS A 1 260 ? -7.917 -11.107 -1.126 1.00 85.12 260 LYS A N 1
ATOM 2121 C CA . LYS A 1 260 ? -7.161 -10.725 -2.324 1.00 85.12 260 LYS A CA 1
ATOM 2122 C C . LYS A 1 260 ? -7.380 -9.240 -2.598 1.00 85.12 260 LYS A C 1
ATOM 2124 O O . LYS A 1 260 ? -8.475 -8.855 -3.002 1.00 85.12 260 LYS A O 1
ATOM 2129 N N . THR A 1 261 ? -6.349 -8.427 -2.388 1.00 86.12 261 THR A N 1
ATOM 2130 C CA . THR A 1 261 ? -6.371 -6.984 -2.662 1.00 86.12 261 THR A CA 1
ATOM 2131 C C . THR A 1 261 ? -5.934 -6.678 -4.099 1.00 86.12 261 THR A C 1
ATOM 2133 O O . THR A 1 261 ? -5.180 -7.426 -4.731 1.00 86.12 261 THR A O 1
ATOM 2136 N N . GLN A 1 262 ? -6.419 -5.566 -4.643 1.00 85.94 262 GLN A N 1
ATOM 2137 C CA . GLN A 1 262 ? -5.982 -4.992 -5.909 1.00 85.94 262 GLN A CA 1
ATOM 2138 C C . GLN A 1 262 ? -4.830 -4.000 -5.717 1.00 85.94 262 GLN A C 1
ATOM 2140 O O . GLN A 1 262 ? -4.148 -3.680 -6.696 1.00 85.94 262 GLN A O 1
ATOM 2145 N N . ALA A 1 263 ? -4.568 -3.544 -4.486 1.00 85.81 263 ALA A N 1
ATOM 2146 C CA . ALA A 1 263 ? -3.394 -2.761 -4.121 1.00 85.81 263 ALA A CA 1
ATOM 2147 C C . ALA A 1 263 ? -2.096 -3.467 -4.541 1.00 85.81 263 ALA A C 1
ATOM 2149 O O . ALA A 1 263 ? -1.229 -2.801 -5.098 1.00 85.81 263 ALA A O 1
ATOM 2150 N N . GLN A 1 264 ? -2.012 -4.798 -4.385 1.00 84.56 264 GLN A N 1
ATOM 2151 C CA . GLN A 1 264 ? -0.902 -5.655 -4.858 1.00 84.56 264 GLN A CA 1
ATOM 2152 C C . GLN A 1 264 ? 0.494 -5.264 -4.345 1.00 84.56 264 GLN A C 1
ATOM 2154 O O . GLN A 1 264 ? 1.503 -5.756 -4.835 1.00 84.56 264 GLN A O 1
ATOM 2159 N N . VAL A 1 265 ? 0.550 -4.409 -3.330 1.00 86.75 265 VAL A N 1
ATOM 2160 C CA . VAL A 1 265 ? 1.754 -4.042 -2.590 1.00 86.75 265 VAL A CA 1
ATOM 2161 C C . VAL A 1 265 ? 1.412 -4.019 -1.103 1.00 86.75 265 VAL A C 1
ATOM 2163 O O . VAL A 1 265 ? 0.251 -3.830 -0.726 1.00 86.75 265 VAL A O 1
ATOM 2166 N N . TRP A 1 266 ? 2.422 -4.177 -0.256 1.00 86.88 266 TRP A N 1
ATOM 2167 C CA . TRP A 1 266 ? 2.286 -4.000 1.187 1.00 86.88 266 TRP A CA 1
ATOM 2168 C C . TRP A 1 266 ? 2.234 -2.503 1.506 1.00 86.88 266 TRP A C 1
ATOM 2170 O O . TRP A 1 266 ? 3.267 -1.852 1.623 1.00 86.88 266 TRP A O 1
ATOM 2180 N N . SER A 1 267 ? 1.028 -1.941 1.580 1.00 92.12 267 SER A N 1
ATOM 2181 C CA . SER A 1 267 ? 0.805 -0.508 1.790 1.00 92.12 267 SER A CA 1
ATOM 2182 C C . SER A 1 267 ? -0.370 -0.236 2.728 1.00 92.12 267 SER A C 1
ATOM 2184 O O . SER A 1 267 ? -1.159 -1.132 3.036 1.00 92.12 267 SER A O 1
ATOM 2186 N N . ILE A 1 268 ? -0.506 1.028 3.141 1.00 95.31 268 ILE A N 1
ATOM 2187 C CA . ILE A 1 268 ? -1.672 1.523 3.888 1.00 95.31 268 ILE A CA 1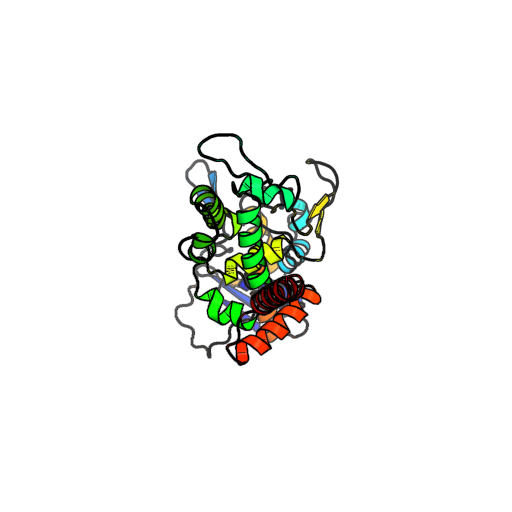
ATOM 2188 C C . ILE A 1 268 ? -2.960 1.214 3.116 1.00 95.31 268 ILE A C 1
ATOM 2190 O O . ILE A 1 268 ? -3.882 0.622 3.669 1.00 95.31 268 ILE A O 1
ATOM 2194 N N . GLU A 1 269 ? -2.984 1.529 1.818 1.00 96.62 269 GLU A N 1
ATOM 2195 C CA . GLU A 1 269 ? -4.120 1.243 0.940 1.00 96.62 269 GLU A CA 1
ATOM 2196 C C . GLU A 1 269 ? -4.447 -0.244 0.889 1.00 96.62 269 GLU A C 1
ATOM 2198 O O . GLU A 1 269 ? -5.613 -0.618 0.973 1.00 96.62 269 GLU A O 1
ATOM 2203 N N . GLY A 1 270 ? -3.426 -1.104 0.815 1.00 95.25 270 GLY A N 1
ATOM 2204 C CA . GLY A 1 270 ? -3.625 -2.549 0.874 1.00 95.25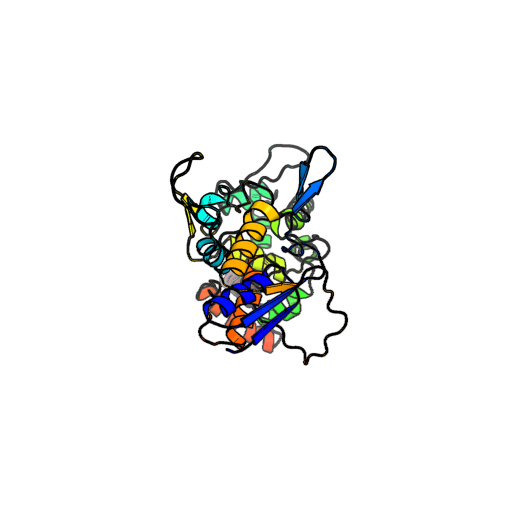 270 GLY A CA 1
ATOM 2205 C C . GLY A 1 270 ? -4.281 -2.996 2.180 1.00 95.25 270 GLY A C 1
ATOM 2206 O O . GLY A 1 270 ? -5.147 -3.866 2.143 1.00 95.25 270 GLY A O 1
ATOM 2207 N N . ALA A 1 271 ? -3.922 -2.378 3.309 1.00 95.81 271 ALA A N 1
ATOM 2208 C CA . ALA A 1 271 ? -4.517 -2.673 4.610 1.00 95.81 271 ALA A CA 1
ATOM 2209 C C . ALA A 1 271 ? -5.969 -2.172 4.727 1.00 95.81 271 ALA A C 1
ATOM 2211 O O . ALA A 1 271 ? -6.817 -2.880 5.269 1.00 95.81 271 ALA A O 1
ATOM 2212 N N . VAL A 1 272 ? -6.287 -0.980 4.210 1.00 98.00 272 VAL A N 1
ATOM 2213 C CA . VAL A 1 272 ? -7.676 -0.483 4.189 1.00 98.00 272 VAL A CA 1
ATOM 2214 C C . VAL A 1 272 ? -8.532 -1.361 3.279 1.00 98.00 272 VAL A C 1
ATOM 2216 O O . VAL A 1 272 ? -9.585 -1.857 3.687 1.00 98.00 272 VAL A O 1
ATOM 2219 N N . GLU A 1 273 ? -8.044 -1.634 2.066 1.00 97.69 273 GLU A N 1
ATOM 2220 C CA . GLU A 1 273 ? -8.725 -2.479 1.090 1.00 97.69 273 GLU A CA 1
ATOM 2221 C C . GLU A 1 273 ? -8.962 -3.895 1.639 1.00 97.69 273 GLU A C 1
ATOM 2223 O O . GLU A 1 273 ? -10.054 -4.443 1.471 1.00 97.69 273 GLU A O 1
ATOM 2228 N N . SER A 1 274 ? -7.983 -4.495 2.331 1.00 96.44 274 SER A N 1
ATOM 2229 C CA . SER A 1 274 ? -8.154 -5.821 2.935 1.00 96.44 274 SER A CA 1
ATOM 2230 C C . SER A 1 274 ? -9.249 -5.834 3.999 1.00 96.44 274 SER A C 1
ATOM 2232 O O . SER A 1 274 ? -10.038 -6.779 4.033 1.00 96.44 274 SER A O 1
ATOM 2234 N N . GLY A 1 275 ? -9.335 -4.789 4.828 1.00 97.38 275 GLY A N 1
ATOM 2235 C CA . GLY A 1 275 ? -10.379 -4.647 5.842 1.00 97.38 275 GLY A CA 1
ATOM 2236 C C . GLY A 1 275 ? -11.772 -4.497 5.235 1.00 97.38 275 GLY A C 1
ATOM 2237 O O . GLY A 1 275 ? -12.686 -5.240 5.598 1.00 97.38 275 GLY A O 1
ATOM 2238 N N . ARG A 1 276 ? -11.923 -3.617 4.238 1.00 97.94 276 ARG A N 1
ATOM 2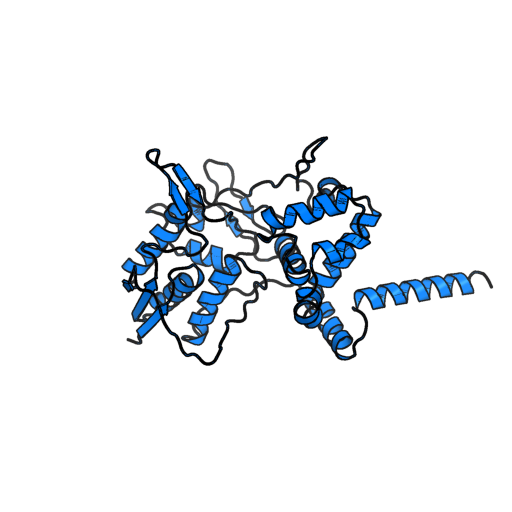239 C CA . ARG A 1 276 ? -13.196 -3.449 3.520 1.00 97.94 276 ARG A CA 1
ATOM 2240 C C . ARG A 1 276 ? -13.614 -4.716 2.781 1.00 97.94 276 ARG A C 1
ATOM 2242 O O . ARG A 1 276 ? -14.775 -5.100 2.833 1.00 97.94 276 ARG A O 1
ATOM 2249 N N . ARG A 1 277 ? -12.682 -5.432 2.141 1.00 97.00 277 ARG A N 1
ATOM 2250 C CA . ARG A 1 277 ? -12.984 -6.720 1.485 1.00 97.00 277 ARG A CA 1
ATOM 2251 C C . ARG A 1 277 ? -13.411 -7.798 2.481 1.00 97.00 277 ARG A C 1
ATOM 2253 O O . ARG A 1 277 ? -14.306 -8.575 2.156 1.00 97.00 277 ARG A O 1
ATOM 2260 N N . ALA A 1 278 ? -12.815 -7.840 3.674 1.00 95.56 278 ALA A N 1
ATOM 2261 C CA . ALA A 1 278 ? -13.253 -8.747 4.735 1.00 95.56 278 ALA A CA 1
ATOM 2262 C C . ALA A 1 278 ? -14.678 -8.410 5.205 1.00 95.56 278 ALA A C 1
ATOM 2264 O O . ALA A 1 278 ? -15.522 -9.300 5.284 1.00 95.56 278 ALA A O 1
ATOM 2265 N N . ALA A 1 279 ? -14.978 -7.126 5.427 1.00 97.31 279 ALA A N 1
ATOM 2266 C CA . ALA A 1 279 ? -16.331 -6.674 5.748 1.00 97.31 279 ALA A CA 1
ATOM 2267 C C . ALA A 1 279 ? -17.325 -6.983 4.615 1.00 97.31 279 ALA A C 1
ATOM 2269 O O . ALA A 1 279 ? -18.421 -7.470 4.878 1.00 97.31 279 ALA A O 1
ATOM 2270 N N . LYS A 1 280 ? -16.920 -6.814 3.351 1.00 96.81 280 LYS A N 1
ATOM 2271 C CA . LYS A 1 280 ? -17.735 -7.140 2.173 1.00 96.81 280 LYS A CA 1
ATOM 2272 C C . LYS A 1 280 ? -18.083 -8.620 2.056 1.00 96.81 280 LYS A C 1
ATOM 2274 O O . LYS A 1 280 ? -19.166 -8.966 1.594 1.00 96.81 280 LYS A O 1
ATOM 2279 N N . ALA A 1 281 ? -17.175 -9.501 2.473 1.00 94.50 281 ALA A N 1
ATOM 2280 C CA . ALA A 1 281 ? -17.447 -10.934 2.530 1.00 94.50 281 ALA A CA 1
ATOM 2281 C C . ALA A 1 281 ? -18.524 -11.286 3.578 1.00 94.50 281 ALA A C 1
ATOM 2283 O O . ALA A 1 281 ? -19.184 -12.313 3.445 1.00 94.50 281 ALA A O 1
ATOM 2284 N N . ILE A 1 282 ? -18.714 -10.435 4.594 1.00 95.12 282 ILE A N 1
ATOM 2285 C CA . ILE A 1 282 ? -19.763 -10.564 5.616 1.00 95.12 282 ILE A CA 1
ATOM 2286 C C . ILE A 1 282 ? -21.067 -9.890 5.161 1.00 95.12 282 ILE A C 1
ATOM 2288 O O . ILE A 1 282 ? -22.150 -10.430 5.397 1.00 95.12 282 ILE A O 1
ATOM 2292 N N . ASP A 1 283 ? -20.978 -8.719 4.525 1.00 97.25 283 ASP A N 1
ATOM 2293 C CA . ASP A 1 283 ? -22.117 -7.952 4.015 1.00 97.25 283 ASP A CA 1
ATOM 2294 C C . ASP A 1 283 ? -21.800 -7.324 2.650 1.00 97.25 283 ASP A C 1
ATOM 2296 O O . ASP A 1 283 ? -20.959 -6.434 2.526 1.00 97.25 283 ASP A O 1
ATOM 2300 N N . GLY A 1 284 ? -22.515 -7.757 1.610 1.00 97.06 284 GLY A N 1
ATOM 2301 C CA . GLY A 1 284 ? -22.269 -7.330 0.230 1.00 97.06 284 GLY A CA 1
ATOM 2302 C C . GLY A 1 284 ? -22.507 -5.841 -0.049 1.00 97.06 284 GLY A C 1
ATOM 2303 O O . GLY A 1 284 ? -22.100 -5.375 -1.113 1.00 97.06 284 GLY A O 1
ATOM 2304 N N . ARG A 1 285 ? -23.130 -5.099 0.881 1.00 97.44 285 ARG A N 1
ATOM 2305 C CA . ARG A 1 285 ? -23.345 -3.646 0.775 1.00 97.44 285 ARG A CA 1
ATOM 2306 C C . ARG A 1 285 ? -22.064 -2.830 0.938 1.00 97.44 285 ARG A C 1
ATOM 2308 O O . ARG A 1 285 ? -22.064 -1.661 0.580 1.00 97.44 285 ARG A O 1
ATOM 2315 N N . VAL A 1 286 ? -20.991 -3.421 1.470 1.00 98.06 286 VAL A N 1
ATOM 2316 C CA . VAL A 1 286 ? -19.708 -2.726 1.619 1.00 98.06 286 VAL A CA 1
ATOM 2317 C C . VAL A 1 286 ? -19.114 -2.403 0.248 1.00 98.06 286 VAL A C 1
ATOM 2319 O O . VAL A 1 286 ? -18.920 -3.276 -0.616 1.00 98.06 286 VAL A O 1
ATOM 2322 N N . GLU A 1 287 ? -18.782 -1.133 0.063 1.00 96.75 287 GLU A N 1
ATOM 2323 C CA . GLU A 1 287 ? -18.117 -0.644 -1.134 1.00 96.75 287 GLU A CA 1
ATOM 2324 C C . GLU A 1 287 ? -16.595 -0.740 -0.983 1.00 96.75 287 GLU A C 1
ATOM 2326 O O . GLU A 1 287 ? -16.025 -0.588 0.094 1.00 96.75 287 GLU A O 1
ATOM 2331 N N . VAL A 1 288 ? -15.922 -1.072 -2.083 1.00 97.38 288 VAL A N 1
ATOM 2332 C CA . VAL A 1 288 ? -14.459 -1.142 -2.151 1.00 97.38 288 VAL A CA 1
ATOM 2333 C C . VAL A 1 288 ? -14.065 -0.452 -3.439 1.00 97.38 288 VAL A C 1
ATOM 2335 O O . VAL A 1 288 ? -14.527 -0.855 -4.509 1.00 97.38 288 VAL A O 1
ATOM 2338 N N . ILE A 1 289 ? -13.228 0.575 -3.340 1.00 96.75 289 ILE A N 1
ATOM 2339 C CA . ILE A 1 289 ? -12.752 1.304 -4.509 1.00 96.75 289 ILE A CA 1
ATOM 2340 C C . ILE A 1 289 ? -11.673 0.459 -5.178 1.00 96.75 289 ILE A C 1
ATOM 2342 O O . ILE A 1 289 ? -10.629 0.162 -4.594 1.00 96.75 289 ILE A O 1
ATOM 2346 N N . ASP A 1 290 ? -11.945 0.048 -6.410 1.00 94.75 290 ASP A N 1
ATOM 2347 C CA . ASP A 1 290 ? -11.018 -0.746 -7.202 1.00 94.75 290 ASP A CA 1
ATOM 2348 C C . ASP A 1 290 ? -9.853 0.109 -7.726 1.00 94.75 290 ASP A C 1
ATOM 2350 O O . ASP A 1 290 ? -9.983 1.292 -8.046 1.00 94.75 290 ASP A O 1
ATOM 2354 N N . GLN A 1 291 ? -8.687 -0.517 -7.852 1.00 95.12 291 GLN A N 1
ATOM 2355 C CA . GLN A 1 291 ? -7.463 0.157 -8.267 1.00 95.12 291 GLN A CA 1
ATOM 2356 C C . GLN A 1 291 ? -7.437 0.355 -9.785 1.00 95.12 291 GLN A C 1
ATOM 2358 O O . GLN A 1 291 ? -7.607 -0.588 -10.569 1.00 95.12 291 GLN A O 1
ATOM 2363 N N . TYR A 1 292 ? -7.153 1.583 -10.227 1.00 95.81 292 TYR A N 1
ATOM 2364 C CA . TYR A 1 292 ? -7.093 1.882 -11.652 1.00 95.81 292 TYR A CA 1
ATOM 2365 C C . TYR A 1 292 ? -5.952 1.125 -12.350 1.00 95.81 292 TYR A C 1
ATOM 2367 O O . TYR A 1 292 ? -4.785 1.123 -11.944 1.00 95.81 292 TYR A O 1
ATOM 2375 N N . ARG A 1 293 ? -6.295 0.493 -13.475 1.00 94.69 293 ARG A N 1
ATOM 2376 C CA . ARG A 1 293 ? -5.332 -0.083 -14.415 1.00 94.69 293 ARG A CA 1
ATOM 2377 C C . ARG A 1 293 ? -5.841 0.140 -15.842 1.00 94.69 293 ARG A C 1
ATOM 2379 O O . ARG A 1 293 ? -6.925 -0.358 -16.164 1.00 94.69 293 ARG A O 1
ATOM 2386 N N . PRO A 1 294 ? -5.102 0.881 -16.690 1.00 96.44 294 PRO A N 1
ATOM 2387 C CA . PRO A 1 294 ? -5.524 1.193 -18.050 1.00 96.44 294 PRO A CA 1
ATOM 2388 C C . PRO A 1 294 ? -5.853 -0.048 -18.878 1.00 96.44 294 PRO A C 1
ATOM 2390 O O . PRO A 1 294 ? -5.222 -1.096 -18.721 1.00 96.44 294 PRO A O 1
ATOM 2393 N N . VAL A 1 295 ? -6.790 0.105 -19.816 1.00 97.19 295 VAL A N 1
ATOM 2394 C CA . VAL A 1 295 ? -7.215 -0.975 -20.720 1.00 97.19 295 VAL A CA 1
ATOM 2395 C C . VAL A 1 295 ? -6.029 -1.537 -21.500 1.00 97.19 295 VAL A C 1
ATOM 2397 O O . VAL A 1 295 ? -5.870 -2.749 -21.535 1.00 97.19 295 VAL A O 1
ATOM 2400 N N . TRP A 1 296 ? -5.143 -0.689 -22.031 1.00 96.06 296 TRP A N 1
ATOM 2401 C CA . TRP A 1 296 ? -3.971 -1.152 -22.781 1.00 96.06 296 TRP A CA 1
ATOM 2402 C C . TRP A 1 296 ? -3.033 -2.028 -21.931 1.00 96.06 296 TRP A C 1
ATOM 2404 O O . TRP A 1 296 ? -2.598 -3.072 -22.406 1.00 96.06 296 TRP A O 1
ATOM 2414 N N . ILE A 1 297 ? -2.793 -1.681 -20.655 1.00 96.69 297 ILE A N 1
ATOM 2415 C CA . ILE A 1 297 ? -1.990 -2.517 -19.744 1.00 96.69 297 ILE A CA 1
ATOM 2416 C C . ILE A 1 297 ? -2.689 -3.855 -19.514 1.00 96.69 297 ILE A C 1
ATOM 2418 O O . ILE A 1 297 ? -2.049 -4.901 -19.573 1.00 96.69 297 ILE A O 1
ATOM 2422 N N . LYS A 1 298 ? -4.004 -3.831 -19.256 1.00 96.62 298 LYS A N 1
ATOM 2423 C CA . LYS A 1 298 ? -4.798 -5.052 -19.058 1.00 96.62 298 LYS A CA 1
ATOM 2424 C C . LYS A 1 298 ? -4.746 -5.953 -20.294 1.00 96.62 298 LYS A C 1
ATOM 2426 O O . LYS A 1 298 ? -4.625 -7.162 -20.140 1.00 96.62 298 LYS A O 1
ATOM 2431 N N . THR A 1 299 ? -4.828 -5.381 -21.492 1.00 97.44 299 THR A N 1
ATOM 2432 C CA . THR A 1 299 ? -4.769 -6.124 -22.755 1.00 97.44 299 THR A CA 1
ATOM 2433 C C . THR A 1 299 ? -3.404 -6.771 -22.952 1.00 97.44 299 THR A C 1
ATOM 2435 O O . THR A 1 299 ? -3.349 -7.977 -23.158 1.00 97.44 299 THR A O 1
ATOM 2438 N N . ILE A 1 300 ? -2.309 -6.015 -22.808 1.00 97.50 300 ILE A N 1
ATOM 2439 C CA . ILE A 1 300 ? -0.952 -6.569 -22.944 1.00 97.50 300 ILE A CA 1
ATOM 2440 C C . ILE A 1 300 ? -0.711 -7.668 -21.900 1.00 97.50 300 ILE A C 1
ATOM 2442 O O . ILE A 1 300 ? -0.201 -8.725 -22.253 1.00 97.50 300 ILE A O 1
ATOM 2446 N N . ALA A 1 301 ? -1.154 -7.469 -20.655 1.00 97.19 301 ALA A N 1
ATOM 2447 C CA . ALA A 1 301 ? -1.008 -8.466 -19.596 1.00 97.19 301 ALA A CA 1
ATOM 2448 C C . ALA A 1 301 ? -1.809 -9.745 -19.843 1.00 97.19 301 ALA A C 1
ATOM 2450 O O . ALA A 1 301 ? -1.312 -10.827 -19.555 1.00 97.19 301 ALA A O 1
ATOM 2451 N N . LYS A 1 302 ? -3.012 -9.650 -20.424 1.00 97.69 302 LYS A N 1
ATOM 2452 C CA . LYS A 1 302 ? -3.770 -10.835 -20.855 1.00 97.69 302 LYS A CA 1
ATOM 2453 C C . LYS A 1 302 ? -3.040 -11.602 -21.956 1.00 97.69 302 LYS A C 1
ATOM 2455 O O . LYS A 1 302 ? -3.016 -12.827 -21.927 1.00 97.69 302 LYS A O 1
ATOM 2460 N N . THR A 1 303 ? -2.439 -10.899 -22.912 1.00 97.19 303 THR A N 1
ATOM 2461 C CA . THR A 1 303 ? -1.642 -11.550 -23.957 1.00 97.19 303 THR A CA 1
ATOM 2462 C C . THR A 1 303 ? -0.368 -12.172 -23.380 1.00 97.19 303 THR A C 1
ATOM 2464 O O . THR A 1 303 ? -0.039 -13.301 -23.737 1.00 97.19 303 THR A O 1
ATOM 2467 N N . ASP A 1 304 ? 0.318 -11.497 -22.450 1.00 97.88 304 ASP A N 1
ATOM 2468 C CA . ASP A 1 304 ? 1.454 -12.088 -21.730 1.00 97.88 304 ASP A CA 1
ATOM 2469 C C . ASP A 1 304 ? 1.038 -13.316 -20.912 1.00 97.88 304 ASP A C 1
ATOM 2471 O O . ASP A 1 304 ? 1.780 -14.289 -20.898 1.00 97.88 304 ASP A O 1
ATOM 2475 N N . ASP A 1 305 ? -0.152 -13.338 -20.302 1.00 97.88 305 ASP A N 1
ATOM 2476 C CA . ASP A 1 305 ? -0.657 -14.520 -19.589 1.00 97.88 305 ASP A CA 1
ATOM 2477 C C . ASP A 1 305 ? -0.801 -15.735 -20.526 1.00 97.88 305 ASP A C 1
ATOM 2479 O O . ASP A 1 305 ? -0.440 -16.851 -20.143 1.00 97.88 305 ASP A O 1
ATOM 2483 N N . ILE A 1 306 ? -1.268 -15.524 -21.765 1.00 97.62 306 ILE A N 1
ATOM 2484 C CA . ILE A 1 306 ? -1.350 -16.578 -22.791 1.00 97.62 306 ILE A CA 1
ATOM 2485 C C . ILE A 1 306 ? 0.056 -17.064 -23.155 1.00 97.62 306 ILE A C 1
ATOM 2487 O O . ILE A 1 306 ? 0.318 -18.266 -23.102 1.00 97.62 306 ILE A O 1
ATOM 2491 N N . LEU A 1 307 ? 0.981 -16.150 -23.461 1.00 96.69 307 LEU A N 1
ATOM 2492 C CA . LEU A 1 307 ? 2.370 -16.504 -23.775 1.00 96.69 307 LEU A CA 1
ATOM 2493 C C . LEU A 1 307 ? 3.045 -17.241 -22.612 1.00 96.69 307 LEU A C 1
ATOM 2495 O O . LEU A 1 307 ? 3.738 -18.236 -22.810 1.00 96.69 307 LEU A O 1
ATOM 2499 N N . TYR A 1 308 ? 2.803 -16.794 -21.384 1.00 96.88 308 TYR A N 1
ATOM 2500 C CA . TYR A 1 308 ? 3.341 -17.410 -20.182 1.00 96.88 308 TYR A CA 1
ATOM 2501 C C . TYR A 1 308 ? 2.814 -18.837 -19.986 1.00 96.88 308 TYR A C 1
ATOM 2503 O O . TYR A 1 308 ? 3.592 -19.723 -19.630 1.00 96.88 308 TYR A O 1
ATOM 2511 N N . SER A 1 309 ? 1.538 -19.097 -20.298 1.00 96.94 309 SER A N 1
ATOM 2512 C CA . SER A 1 309 ? 0.948 -20.442 -20.203 1.00 96.94 309 SER A CA 1
ATOM 2513 C C . SER A 1 309 ? 1.616 -21.476 -21.121 1.00 96.94 309 SER A C 1
ATOM 2515 O O . SER A 1 309 ? 1.682 -22.653 -20.771 1.00 96.94 309 SER A O 1
ATOM 2517 N N . ILE A 1 310 ? 2.186 -21.031 -22.246 1.00 96.88 310 ILE A N 1
ATOM 2518 C CA . ILE A 1 310 ? 2.946 -21.867 -23.190 1.00 96.88 310 ILE A CA 1
ATOM 2519 C C . ILE A 1 310 ? 4.468 -21.743 -23.005 1.00 96.88 310 ILE A C 1
ATOM 2521 O O . ILE A 1 310 ? 5.232 -22.147 -23.878 1.00 96.88 310 ILE A O 1
ATOM 2525 N N . LYS A 1 311 ? 4.922 -21.179 -21.874 1.00 95.38 311 LYS A N 1
ATOM 2526 C CA . LYS A 1 311 ? 6.340 -20.933 -21.544 1.00 95.38 311 LYS A CA 1
ATOM 2527 C C . LYS A 1 311 ? 7.086 -20.050 -22.559 1.00 95.38 311 LYS A C 1
ATOM 2529 O O . LYS A 1 311 ? 8.313 -20.086 -22.622 1.00 95.38 311 LYS A O 1
ATOM 2534 N N . ALA A 1 312 ? 6.370 -19.233 -23.328 1.00 95.12 312 ALA A N 1
ATOM 2535 C CA . ALA A 1 312 ? 6.976 -18.284 -24.251 1.00 95.12 312 ALA A CA 1
ATOM 2536 C C . ALA A 1 312 ? 7.569 -17.063 -23.507 1.00 95.12 312 ALA A C 1
ATOM 2538 O O . ALA A 1 312 ? 7.169 -16.755 -22.367 1.00 95.12 312 ALA A O 1
ATOM 2539 N N . PRO A 1 313 ? 8.522 -16.341 -24.136 1.00 94.88 313 PRO A N 1
ATOM 2540 C CA . PRO A 1 313 ? 9.028 -15.069 -23.625 1.00 94.88 313 PRO A CA 1
ATOM 2541 C C . PRO A 1 313 ? 7.913 -14.048 -23.389 1.00 94.88 313 PRO A C 1
ATOM 2543 O O . PRO A 1 313 ? 6.798 -14.184 -23.893 1.00 94.88 313 PRO A O 1
ATOM 2546 N N . HIS A 1 314 ? 8.222 -13.001 -22.624 1.00 96.69 314 HIS A N 1
ATOM 2547 C CA . HIS A 1 314 ? 7.266 -11.923 -22.398 1.00 96.69 314 HIS A CA 1
ATOM 2548 C C . HIS A 1 314 ? 6.907 -11.246 -23.730 1.00 96.69 314 HIS A C 1
ATOM 2550 O O . HIS A 1 314 ? 7.762 -11.115 -24.606 1.00 96.69 314 HIS A O 1
ATOM 2556 N N . ILE A 1 315 ? 5.677 -10.749 -23.880 1.00 95.12 315 ILE A N 1
ATOM 2557 C CA . ILE A 1 315 ? 5.217 -10.126 -25.138 1.00 95.12 315 ILE A CA 1
ATOM 2558 C C . ILE A 1 315 ? 6.140 -9.004 -25.641 1.00 95.12 315 ILE A C 1
ATOM 2560 O O . ILE A 1 315 ? 6.414 -8.904 -26.832 1.00 95.12 315 ILE A O 1
ATOM 2564 N N . ILE A 1 316 ? 6.673 -8.184 -24.735 1.00 94.06 316 ILE A N 1
ATOM 2565 C CA . ILE A 1 316 ? 7.640 -7.126 -25.084 1.00 94.06 316 ILE A CA 1
ATOM 2566 C C . ILE A 1 316 ? 8.936 -7.716 -25.658 1.00 94.06 316 ILE A C 1
ATOM 2568 O O . ILE A 1 316 ? 9.492 -7.149 -26.594 1.00 94.06 316 ILE A O 1
ATOM 2572 N N . ASP A 1 317 ? 9.393 -8.862 -25.147 1.00 93.62 317 ASP A N 1
ATOM 2573 C CA . ASP A 1 317 ? 10.572 -9.550 -25.684 1.00 93.62 317 ASP A CA 1
ATOM 2574 C C . ASP A 1 317 ? 10.272 -10.051 -27.093 1.00 93.62 317 ASP A C 1
ATOM 2576 O O . ASP A 1 317 ? 11.071 -9.858 -28.002 1.00 93.62 317 ASP A O 1
ATOM 2580 N N . PHE A 1 318 ? 9.089 -10.637 -27.290 1.00 89.88 318 PHE A N 1
ATOM 2581 C CA . PHE A 1 318 ? 8.644 -11.118 -28.593 1.00 89.88 318 PHE A CA 1
ATOM 2582 C C . PHE A 1 318 ? 8.587 -9.995 -29.638 1.00 89.88 318 PHE A C 1
ATOM 2584 O O . PHE A 1 318 ? 9.096 -10.161 -30.746 1.00 89.88 318 PHE A O 1
ATOM 2591 N N . ILE A 1 319 ? 8.031 -8.831 -29.279 1.00 89.88 319 ILE A N 1
ATOM 2592 C CA . ILE A 1 319 ? 7.992 -7.648 -30.153 1.00 89.88 319 ILE A CA 1
ATOM 2593 C C . ILE A 1 319 ? 9.414 -7.180 -30.482 1.00 89.88 319 ILE A C 1
ATOM 2595 O O . ILE A 1 319 ? 9.721 -6.932 -31.646 1.00 89.88 319 ILE A O 1
ATOM 2599 N N . PHE A 1 320 ? 10.291 -7.095 -29.479 1.00 88.12 320 PHE A N 1
ATOM 2600 C CA . PHE A 1 320 ? 11.674 -6.668 -29.675 1.00 88.12 320 PHE A CA 1
ATOM 2601 C C . PHE A 1 320 ? 12.441 -7.604 -30.622 1.00 88.12 320 PHE A C 1
ATOM 2603 O O . PHE A 1 320 ? 13.050 -7.139 -31.584 1.00 88.12 320 PHE A O 1
ATOM 2610 N N . TRP A 1 321 ? 12.351 -8.921 -30.412 1.00 86.62 321 TRP A N 1
ATOM 2611 C CA . TRP A 1 321 ? 12.972 -9.916 -31.290 1.00 86.62 321 TRP A CA 1
ATOM 2612 C C . TRP A 1 321 ? 12.396 -9.886 -32.707 1.00 86.62 321 TRP A C 1
ATOM 2614 O O . TRP A 1 321 ? 13.153 -9.954 -33.672 1.00 86.62 321 TRP A O 1
ATOM 2624 N N . SER A 1 322 ? 11.080 -9.719 -32.846 1.00 85.88 322 SER A N 1
ATOM 2625 C CA . SER A 1 322 ? 10.425 -9.631 -34.157 1.00 85.88 322 SER A CA 1
ATOM 2626 C C . SER A 1 322 ? 10.910 -8.416 -34.952 1.00 85.88 322 SER A C 1
ATOM 2628 O O . SER A 1 322 ? 11.202 -8.534 -36.138 1.00 85.88 322 SER A O 1
ATOM 2630 N N . LEU A 1 323 ? 11.059 -7.260 -34.297 1.00 87.38 323 LEU A N 1
ATOM 2631 C CA . LEU A 1 323 ? 11.596 -6.051 -34.927 1.00 87.38 323 LEU A CA 1
ATOM 2632 C C . LEU A 1 323 ? 13.060 -6.219 -35.343 1.00 87.38 323 LEU A C 1
ATOM 2634 O O . LEU A 1 323 ? 13.430 -5.792 -36.432 1.00 87.38 323 LEU A O 1
ATOM 2638 N N . LEU A 1 324 ? 13.888 -6.869 -34.519 1.00 84.75 324 LEU A N 1
ATOM 2639 C CA . LEU A 1 324 ? 15.280 -7.155 -34.877 1.00 84.75 324 LEU A CA 1
ATOM 2640 C C . LEU A 1 324 ? 15.386 -8.070 -36.100 1.00 84.75 324 LEU A C 1
ATOM 2642 O O . LEU A 1 324 ? 16.197 -7.802 -36.985 1.00 84.75 324 LEU A O 1
ATOM 2646 N N . ILE A 1 325 ? 14.552 -9.111 -36.172 1.00 85.88 325 ILE A N 1
ATOM 2647 C CA . ILE A 1 325 ? 14.500 -10.016 -37.326 1.00 85.88 325 ILE A CA 1
ATOM 2648 C C . ILE A 1 325 ? 14.064 -9.248 -38.576 1.00 85.88 325 ILE A C 1
ATOM 2650 O O . ILE A 1 325 ? 14.735 -9.337 -39.599 1.00 85.88 325 ILE A O 1
ATOM 2654 N N . LEU A 1 326 ? 13.001 -8.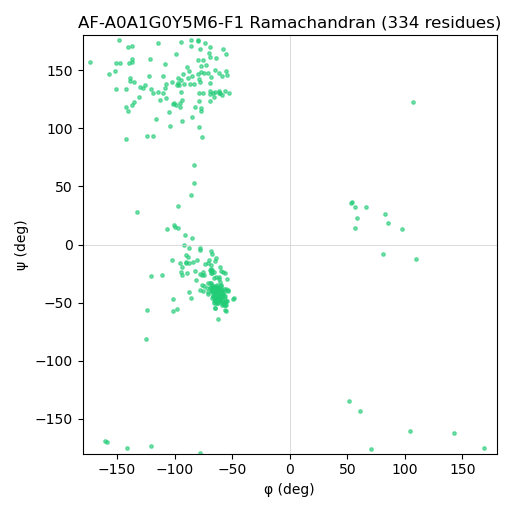442 -38.491 1.00 83.56 326 LEU A N 1
ATOM 2655 C CA . LEU A 1 326 ? 12.524 -7.632 -39.617 1.00 83.56 326 LEU A CA 1
ATOM 2656 C C . LEU A 1 326 ? 13.592 -6.649 -40.115 1.00 83.56 326 LEU A C 1
ATOM 2658 O O . LEU A 1 326 ? 13.845 -6.588 -41.315 1.00 83.56 326 LEU A O 1
ATOM 2662 N N . CYS A 1 327 ? 14.265 -5.931 -39.213 1.00 82.06 327 CYS A N 1
ATOM 2663 C CA . CYS A 1 327 ? 15.358 -5.028 -39.574 1.00 82.06 327 CYS A CA 1
ATOM 2664 C C . CYS A 1 327 ? 16.545 -5.777 -40.200 1.00 82.06 327 CYS A C 1
ATOM 2666 O O . CYS A 1 327 ? 17.120 -5.296 -41.174 1.00 82.06 327 CYS A O 1
ATOM 2668 N N . GLY A 1 328 ? 16.897 -6.957 -39.680 1.00 77.69 328 GLY A N 1
ATOM 2669 C CA . GLY A 1 328 ? 17.948 -7.806 -40.244 1.00 77.69 328 GLY A CA 1
ATOM 2670 C C . GLY A 1 328 ? 17.600 -8.324 -41.642 1.00 77.69 328 GLY A C 1
ATOM 2671 O O . GLY A 1 328 ? 18.435 -8.266 -42.542 1.00 77.69 328 GLY A O 1
ATOM 2672 N N . CYS A 1 329 ? 16.354 -8.754 -41.855 1.00 71.75 329 CYS A N 1
ATOM 2673 C CA . CYS A 1 329 ? 15.845 -9.158 -43.166 1.00 71.75 329 CYS A CA 1
ATOM 2674 C C . CYS A 1 329 ? 15.814 -7.987 -44.157 1.00 71.75 329 CYS A C 1
ATOM 2676 O O . CYS A 1 329 ? 16.189 -8.167 -45.310 1.00 71.75 329 CYS A O 1
ATOM 2678 N N . MET A 1 330 ? 15.424 -6.783 -43.721 1.00 67.00 330 MET A N 1
ATOM 2679 C CA . MET A 1 330 ? 15.474 -5.582 -44.563 1.00 67.00 330 MET A CA 1
ATOM 2680 C C . MET A 1 330 ? 16.908 -5.204 -44.943 1.00 67.00 330 MET A C 1
ATOM 2682 O O . MET A 1 330 ? 17.158 -4.878 -46.096 1.00 67.00 330 MET A O 1
ATOM 2686 N N . PHE A 1 331 ? 1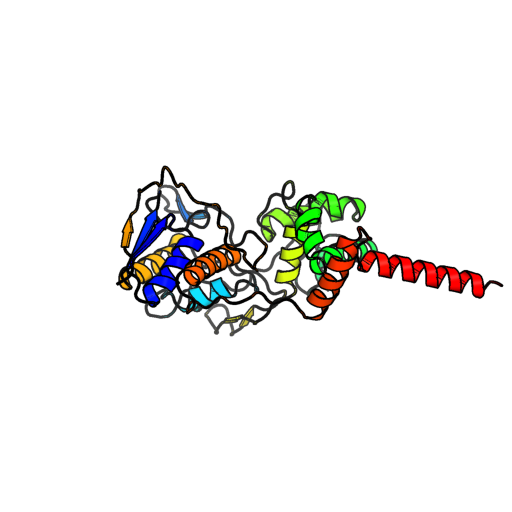7.864 -5.296 -44.014 1.00 66.62 331 PHE A N 1
ATOM 2687 C CA . PHE A 1 331 ? 19.279 -5.108 -44.338 1.00 66.62 331 PHE A CA 1
ATOM 2688 C C . PHE A 1 331 ? 19.770 -6.153 -45.344 1.00 66.62 331 PHE A C 1
ATOM 2690 O O . PHE A 1 331 ? 20.448 -5.800 -46.299 1.00 66.62 331 PHE A O 1
ATOM 2697 N N . TYR A 1 332 ? 19.392 -7.422 -45.182 1.00 63.50 332 TYR A N 1
ATOM 2698 C CA . TYR A 1 332 ? 19.766 -8.473 -46.129 1.00 63.50 332 TYR A CA 1
ATOM 2699 C C . TYR A 1 332 ? 19.189 -8.231 -47.536 1.00 63.50 332 TYR A C 1
ATOM 2701 O O . TYR A 1 332 ? 19.899 -8.405 -48.519 1.00 63.50 332 TYR A O 1
ATOM 2709 N N . LEU A 1 333 ? 17.938 -7.765 -47.629 1.00 60.12 333 LEU A N 1
ATOM 2710 C CA . LEU A 1 333 ? 17.260 -7.454 -48.895 1.00 60.12 333 LEU A CA 1
ATOM 2711 C C . LEU A 1 333 ? 17.728 -6.145 -49.554 1.00 60.12 333 LEU A C 1
ATOM 2713 O O . LEU A 1 333 ? 17.570 -5.999 -50.756 1.00 60.12 333 LEU A O 1
ATOM 2717 N N . CYS A 1 334 ? 18.281 -5.188 -48.802 1.00 58.72 334 CYS A N 1
ATOM 2718 C CA . CYS A 1 334 ? 18.843 -3.953 -49.368 1.00 58.72 334 CYS A CA 1
ATOM 2719 C C . CYS A 1 334 ? 20.292 -4.104 -49.862 1.00 58.72 334 CYS A C 1
ATOM 2721 O O . CYS A 1 334 ? 20.788 -3.216 -50.551 1.00 58.72 334 CYS A O 1
ATOM 2723 N N . PHE A 1 335 ? 20.984 -5.179 -49.477 1.00 54.41 335 PHE A N 1
ATOM 2724 C CA . PHE A 1 335 ? 22.370 -5.466 -49.870 1.00 54.41 335 PHE A CA 1
ATOM 2725 C C . PHE A 1 335 ? 22.481 -6.602 -50.903 1.00 54.41 335 PHE A C 1
ATOM 2727 O O . PHE A 1 335 ? 23.587 -7.089 -51.148 1.00 54.41 335 PHE A O 1
ATOM 2734 N N . TRP A 1 336 ? 21.358 -6.995 -51.512 1.00 48.22 336 TRP A N 1
ATOM 2735 C CA . TRP A 1 336 ? 21.276 -7.930 -52.635 1.00 48.22 336 TRP A CA 1
ATOM 2736 C C . TRP A 1 336 ? 20.500 -7.333 -53.803 1.00 48.22 336 TRP A C 1
ATOM 2738 O O . TRP A 1 336 ? 19.418 -6.757 -53.553 1.00 48.22 336 TRP A O 1
#

Secondary structure (DSSP, 8-state):
--EEEEE--SHHHHHHHHHHHHTT-EEEEE-SSSSS-GGG-EEEETTTTEEEESS---B-TT-HHHHHHHHHSEEETTEEHHHHTBPPPBPPEE--SSS--EES-SGGGGHHHHTT--HHHHHHHHHHHHHHHT-SHHHHHTGGGSBHHHHHGGGS-HHHHHHHHHTIIIIISS-TTT-BHHHHHHHHHHHHS--SPEEE--BTTBS-EEE-TTPPBB-BSS-HIIIIIHHHHHHHHHTTPEEE-S---------------SS-SSSHHHHHHHHHHHHHHH-TT---PPPP--HHHHHHHHHHHHHHHTTPPPHHHHHHHHHHHHHHHHHHHH--

Nearest PDB structures (foldseek):
  6cr0-assembly1_A  TM=6.130E-01  e=1.902E-06  Shinella sp. HZN7
  3zdn-assembly2_D  TM=5.938E-01  e=3.174E-06  Aspergillus niger
  1wam-assembly1_A  TM=5.607E-01  e=1.109E-05  Klebsiella pneumoniae
  3gf4-assembly1_A  TM=5.507E-01  e=8.348E-06  Klebsiella pneumoniae
  3inr-assembly1_B  TM=5.534E-01  e=1.048E-05  Klebsiella pneumoniae

pLDDT: mean 93.21, std 7.3, range [48.22, 98.81]